Protein AF-A0A2H5ZGB6-F1 (afdb_monomer)

Secondary structure (DSSP, 8-state):
-HHHHHHHHHHHHHHHHHHHHHHHHHHHHHHHHHHHHHHHHHHHHHHHHHHHHHHHHTT-HHHHHHHHHHT---S--S-HHHHHHHHHHHHHHHHHHHHHHHHHHTT----HHHHHHHHHHHHHHHHHHHHHHHHHTT-HHHHHHHHHHHHHHHHHHHHHHHHHHHHHHHHHHHHHHHHHHHT--

Radius of gyration: 25.49 Å; Cα contacts (8 Å, |Δi|>4): 113; chains: 1; bounding box: 71×33×84 Å

Nearest PDB structures (foldseek):
  8dt0-assembly2_B  TM=2.947E-01  e=1.056E+00  synthetic construct
  5xg2-assembly1_A  TM=2.210E-01  e=3.237E+00  Pyrococcus yayanosii CH1
  3ja6-assembly1_H  TM=2.608E-01  e=4.866E+00  Escherichia coli
  3zx6-assembly1_B  TM=2.706E-01  e=8.098E+00  Archaeoglobus fulgidus DSM 4304

pLDDT: mean 86.7, std 10.35, range [44.91, 97.75]

Structure (mmCIF, N/CA/C/O backbone):
data_AF-A0A2H5ZGB6-F1
#
_entry.id   AF-A0A2H5ZGB6-F1
#
loop_
_atom_site.group_PDB
_atom_site.id
_atom_site.type_symbol
_atom_site.label_atom_id
_atom_site.label_alt_id
_atom_site.label_comp_id
_atom_site.label_asym_id
_atom_site.label_entity_id
_atom_site.label_seq_id
_atom_site.pdbx_PDB_ins_code
_atom_site.Cartn_x
_atom_site.Cartn_y
_atom_site.Cartn_z
_atom_site.occupancy
_atom_site.B_iso_or_equiv
_atom_site.auth_seq_id
_atom_site.auth_comp_id
_atom_site.auth_asym_id
_atom_site.auth_atom_id
_atom_site.pdbx_PDB_model_num
ATOM 1 N N . MET A 1 1 ? 50.517 -17.864 -38.860 1.00 63.31 1 MET A N 1
ATOM 2 C CA . MET A 1 1 ? 50.182 -16.603 -38.151 1.00 63.31 1 MET A CA 1
ATOM 3 C C . MET A 1 1 ? 48.767 -16.115 -38.471 1.00 63.31 1 MET A C 1
ATOM 5 O O . MET A 1 1 ? 48.031 -15.842 -37.535 1.00 63.31 1 MET A O 1
ATOM 9 N N . VAL A 1 2 ? 48.341 -16.086 -39.742 1.00 65.12 2 VAL A N 1
ATOM 10 C CA . VAL A 1 2 ? 46.987 -15.637 -40.153 1.00 65.12 2 VAL A CA 1
ATOM 11 C C . VAL A 1 2 ? 45.845 -16.451 -39.517 1.00 65.12 2 VAL A C 1
ATOM 13 O O . VAL A 1 2 ? 44.869 -15.876 -39.052 1.00 65.12 2 VAL A O 1
ATOM 16 N N . THR A 1 3 ? 45.987 -17.775 -39.404 1.00 73.25 3 THR A N 1
ATOM 17 C CA . THR A 1 3 ? 44.977 -18.669 -38.800 1.00 73.25 3 THR A CA 1
ATOM 18 C C . THR A 1 3 ? 44.764 -18.446 -37.298 1.00 73.25 3 THR A C 1
ATOM 20 O O . THR A 1 3 ? 43.637 -18.537 -36.825 1.00 73.25 3 THR A O 1
ATOM 23 N N . SER A 1 4 ? 45.820 -18.098 -36.556 1.00 73.56 4 SER A N 1
ATOM 24 C CA . SER A 1 4 ? 45.753 -17.817 -35.111 1.00 73.56 4 SER A CA 1
ATOM 25 C C . SER A 1 4 ? 45.123 -16.452 -34.809 1.00 73.56 4 SER A C 1
ATOM 27 O O . SER A 1 4 ? 44.388 -16.313 -33.834 1.00 73.56 4 SER A O 1
ATOM 29 N N . LEU A 1 5 ? 45.345 -15.460 -35.677 1.00 78.50 5 LEU A N 1
ATOM 30 C CA . LEU A 1 5 ? 44.645 -14.174 -35.616 1.00 78.50 5 LEU A CA 1
ATOM 31 C C . LEU A 1 5 ? 43.149 -14.338 -35.904 1.00 78.50 5 LEU A C 1
ATOM 33 O O . LEU A 1 5 ? 42.319 -13.772 -35.196 1.00 78.50 5 LEU A O 1
ATOM 37 N N . PHE A 1 6 ? 42.802 -15.160 -36.897 1.00 81.06 6 PHE A N 1
ATOM 38 C CA . PHE A 1 6 ? 41.409 -15.440 -37.244 1.00 81.06 6 PHE A CA 1
ATOM 39 C C . PHE A 1 6 ? 40.669 -16.176 -36.119 1.00 81.06 6 PHE A C 1
ATOM 41 O O . PHE A 1 6 ? 39.543 -15.812 -35.784 1.00 81.06 6 PHE A O 1
ATOM 48 N N . SER A 1 7 ? 41.306 -17.166 -35.479 1.00 79.50 7 SER A N 1
ATOM 49 C CA . SER A 1 7 ? 40.699 -17.869 -34.343 1.00 79.50 7 SER A CA 1
ATOM 50 C C . SER A 1 7 ? 40.505 -16.950 -33.137 1.00 79.50 7 SER A C 1
ATOM 52 O O . SER A 1 7 ? 39.454 -16.992 -32.504 1.00 79.50 7 SER A O 1
ATOM 54 N N . ALA A 1 8 ? 41.482 -16.086 -32.834 1.00 83.69 8 ALA A N 1
ATOM 55 C CA . ALA A 1 8 ? 41.365 -15.115 -31.748 1.00 83.69 8 ALA A CA 1
ATOM 56 C C . ALA A 1 8 ? 40.215 -14.124 -31.994 1.00 83.69 8 ALA A C 1
ATOM 58 O O . ALA A 1 8 ? 39.425 -13.862 -31.088 1.00 83.69 8 ALA A O 1
ATOM 59 N N . LEU A 1 9 ? 40.066 -13.637 -33.231 1.00 88.25 9 LEU A N 1
ATOM 60 C CA . LEU A 1 9 ? 38.967 -12.751 -33.620 1.00 88.25 9 LEU A CA 1
ATOM 61 C C . LEU A 1 9 ? 37.598 -13.423 -33.430 1.00 88.25 9 LEU A C 1
ATOM 63 O O . LEU A 1 9 ? 36.689 -12.808 -32.876 1.00 88.25 9 LEU A O 1
ATOM 67 N N . ILE A 1 10 ? 37.459 -14.690 -33.837 1.00 88.56 10 ILE A N 1
ATOM 68 C CA . ILE A 1 10 ? 36.213 -15.457 -33.678 1.00 88.56 10 ILE A CA 1
ATOM 69 C C . ILE A 1 10 ? 35.867 -15.645 -32.199 1.00 88.56 10 ILE A C 1
ATOM 71 O O . ILE A 1 10 ? 34.702 -15.506 -31.829 1.00 88.56 10 ILE A O 1
ATOM 75 N N . VAL A 1 11 ? 36.854 -15.927 -31.343 1.00 89.56 11 VAL A N 1
ATOM 76 C CA . VAL A 1 11 ? 36.631 -16.072 -29.895 1.00 89.56 11 VAL A CA 1
ATOM 77 C C . VAL A 1 11 ? 36.155 -14.754 -29.287 1.00 89.56 11 VAL A C 1
ATOM 79 O O . VAL A 1 11 ? 35.169 -14.754 -28.554 1.00 89.56 11 VAL A O 1
ATOM 82 N N . VAL A 1 12 ? 36.790 -13.629 -29.627 1.00 90.25 12 VAL A N 1
ATOM 83 C CA . VAL A 1 12 ? 36.385 -12.302 -29.132 1.00 90.25 12 VAL A CA 1
ATOM 84 C C . VAL A 1 12 ? 34.984 -11.928 -29.623 1.00 90.25 12 VAL A C 1
ATOM 86 O O . VAL A 1 12 ? 34.155 -11.492 -28.827 1.00 90.25 12 VAL A O 1
ATOM 89 N N . ALA A 1 13 ? 34.689 -12.145 -30.908 1.00 88.62 13 ALA A N 1
ATOM 90 C CA . ALA A 1 13 ? 33.371 -11.879 -31.481 1.00 88.62 13 ALA A CA 1
ATOM 91 C C . ALA A 1 13 ? 32.284 -12.764 -30.853 1.00 88.62 13 ALA A C 1
ATOM 93 O O . ALA A 1 13 ? 31.204 -12.274 -30.526 1.00 88.62 13 ALA A O 1
ATOM 94 N N . SER A 1 14 ? 32.588 -14.045 -30.623 1.00 89.06 14 SER A N 1
ATOM 95 C CA . SER A 1 14 ? 31.683 -14.971 -29.939 1.00 89.06 14 SER A CA 1
ATOM 96 C C . SER A 1 14 ? 31.420 -14.505 -28.513 1.00 89.06 14 SER A C 1
ATOM 98 O O . SER A 1 14 ? 30.265 -14.396 -28.132 1.00 89.06 14 SER A O 1
ATOM 100 N N . LEU A 1 15 ? 32.460 -14.141 -27.754 1.00 92.62 15 LEU A N 1
ATOM 101 C CA . LEU A 1 15 ? 32.325 -13.656 -26.378 1.00 92.62 15 LEU A CA 1
ATOM 102 C C . LEU A 1 15 ? 31.464 -12.383 -26.295 1.00 92.62 15 LEU A C 1
ATOM 104 O O . LEU A 1 15 ? 30.598 -12.274 -25.426 1.00 92.62 15 LEU A O 1
ATOM 108 N N . ALA A 1 16 ? 31.677 -11.438 -27.216 1.00 90.19 16 ALA A N 1
ATOM 109 C CA . ALA A 1 16 ? 30.887 -10.214 -27.309 1.00 90.19 16 ALA A CA 1
ATOM 110 C C . ALA A 1 16 ? 29.412 -10.513 -27.620 1.00 90.19 16 ALA A C 1
ATOM 112 O O . ALA A 1 16 ? 28.520 -9.942 -26.990 1.00 90.19 16 ALA A O 1
ATOM 113 N N . LEU A 1 17 ? 29.153 -11.451 -28.536 1.00 91.75 17 LEU A N 1
ATOM 114 C CA . LEU A 1 17 ? 27.802 -11.889 -28.872 1.00 91.75 17 LEU A CA 1
ATOM 115 C C . LEU A 1 17 ? 27.114 -12.565 -27.678 1.00 91.75 17 LEU A C 1
ATOM 117 O O . LEU A 1 17 ? 25.957 -12.259 -27.395 1.00 91.75 17 LEU A O 1
ATOM 121 N N . THR A 1 18 ? 27.813 -13.426 -26.932 1.00 91.75 18 THR A N 1
ATOM 122 C CA . THR A 1 18 ? 27.248 -14.063 -25.733 1.00 91.75 18 THR A CA 1
ATOM 123 C C . THR A 1 18 ? 26.895 -13.026 -24.673 1.00 91.75 18 THR A C 1
ATOM 125 O O . THR A 1 18 ? 25.797 -13.063 -24.126 1.00 91.75 18 THR A O 1
ATOM 128 N N . MET A 1 19 ? 27.789 -12.065 -24.413 1.00 90.25 19 MET A N 1
ATOM 129 C CA . MET A 1 19 ? 27.536 -10.975 -23.464 1.00 90.25 19 MET A CA 1
ATOM 130 C C . MET A 1 19 ? 26.334 -10.119 -23.879 1.00 90.25 19 MET A C 1
ATOM 132 O O . MET A 1 19 ? 25.534 -9.735 -23.026 1.00 90.25 19 MET A O 1
ATOM 136 N N . TYR A 1 20 ? 26.171 -9.861 -25.178 1.00 89.44 20 TYR A N 1
ATOM 137 C CA . TYR A 1 20 ? 25.018 -9.141 -25.717 1.00 89.44 20 TYR A CA 1
ATOM 138 C C . TYR A 1 20 ? 23.705 -9.920 -25.550 1.00 89.44 20 TYR A C 1
ATOM 140 O O . TYR A 1 20 ? 22.700 -9.361 -25.122 1.00 89.44 20 TYR A O 1
ATOM 148 N N . ILE A 1 21 ? 23.702 -11.227 -25.823 1.00 88.12 21 ILE A N 1
ATOM 149 C CA . ILE A 1 21 ? 22.511 -12.069 -25.632 1.00 88.12 21 ILE A CA 1
ATOM 150 C C . ILE A 1 21 ? 22.137 -12.149 -24.145 1.00 88.12 21 ILE A C 1
ATOM 152 O O . ILE A 1 21 ? 20.961 -12.048 -23.796 1.00 88.12 21 ILE A O 1
ATOM 156 N N . VAL A 1 22 ? 23.126 -12.283 -23.256 1.00 87.19 22 VAL A N 1
ATOM 157 C CA . VAL A 1 22 ? 22.911 -12.309 -21.802 1.00 87.19 22 VAL A CA 1
ATOM 158 C C . VAL A 1 22 ? 22.337 -10.982 -21.303 1.00 87.19 22 VAL A C 1
ATOM 160 O O . VAL A 1 22 ? 21.385 -10.995 -20.524 1.00 87.19 22 VAL A O 1
ATOM 163 N N . SER A 1 23 ? 22.858 -9.838 -21.757 1.00 79.81 23 SER A N 1
ATOM 164 C CA . SER A 1 23 ? 22.324 -8.531 -21.353 1.00 79.81 23 SER A CA 1
ATOM 165 C C . SER A 1 23 ? 20.899 -8.307 -21.864 1.00 79.81 23 SER A C 1
ATOM 167 O O . SER A 1 23 ? 20.067 -7.761 -21.136 1.00 79.81 23 SER A O 1
ATOM 169 N N . LEU A 1 24 ? 20.584 -8.792 -23.068 1.00 81.88 24 LEU A N 1
ATOM 170 C CA . LEU A 1 24 ? 19.242 -8.737 -23.640 1.00 81.88 24 LEU A CA 1
ATOM 171 C C . LEU A 1 24 ? 18.251 -9.604 -22.847 1.00 81.88 24 LEU A C 1
ATOM 173 O O . LEU A 1 24 ? 17.161 -9.143 -22.516 1.00 81.88 24 LEU A O 1
ATOM 177 N N . LEU A 1 25 ? 18.650 -10.825 -22.473 1.00 79.69 25 LEU A N 1
ATOM 178 C CA . LEU A 1 25 ? 17.856 -11.719 -21.623 1.00 79.69 25 LEU A CA 1
ATOM 179 C C . LEU A 1 25 ? 17.624 -11.131 -20.228 1.00 79.69 25 LEU A C 1
ATOM 181 O O . LEU A 1 25 ? 16.501 -11.172 -19.734 1.00 79.69 25 LEU A O 1
ATOM 185 N N . LEU A 1 26 ? 18.656 -10.554 -19.606 1.00 74.25 26 LEU A N 1
ATOM 186 C CA . LEU A 1 26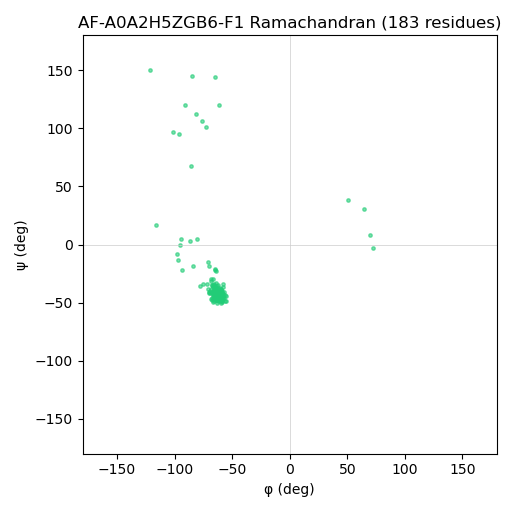 ? 18.532 -9.893 -18.304 1.00 74.25 26 LEU A CA 1
ATOM 187 C C . LEU A 1 26 ? 17.602 -8.680 -18.374 1.00 74.25 26 LEU A C 1
ATOM 189 O O . LEU A 1 26 ? 16.770 -8.502 -17.489 1.00 74.25 26 LEU A O 1
ATOM 193 N N . SER A 1 27 ? 17.699 -7.885 -19.440 1.00 71.00 27 SER A N 1
ATOM 194 C CA . SER A 1 27 ? 16.832 -6.720 -19.645 1.00 71.00 27 SER A CA 1
ATOM 195 C C . SER A 1 27 ? 15.374 -7.134 -19.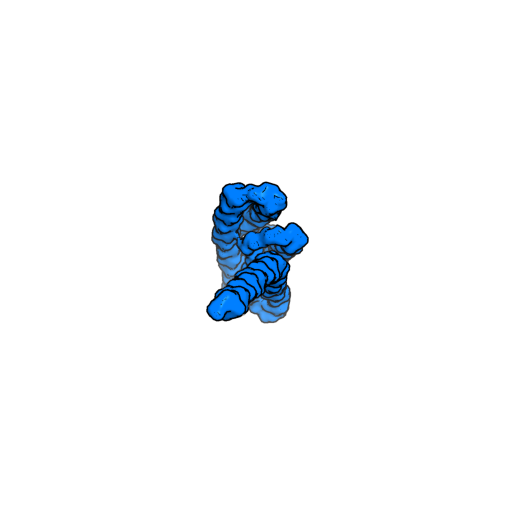857 1.00 71.00 27 SER A C 1
ATOM 197 O O . SER A 1 27 ? 14.479 -6.556 -19.249 1.00 71.00 27 SER A O 1
ATOM 199 N N . ALA A 1 28 ? 15.131 -8.182 -20.649 1.00 70.56 28 ALA A N 1
ATOM 200 C CA . ALA A 1 28 ? 13.791 -8.724 -20.873 1.00 70.56 28 ALA A CA 1
ATOM 201 C C . ALA A 1 28 ? 13.201 -9.399 -19.620 1.00 70.56 28 ALA A C 1
ATOM 203 O O . ALA A 1 28 ? 11.989 -9.382 -19.416 1.00 70.56 28 ALA A O 1
ATOM 204 N N . ALA A 1 29 ? 14.047 -9.987 -18.768 1.00 70.69 29 ALA A N 1
ATOM 205 C CA . ALA A 1 29 ? 13.628 -10.641 -17.531 1.00 70.69 29 ALA A CA 1
ATOM 206 C C . ALA A 1 29 ? 13.450 -9.674 -16.346 1.00 70.69 29 ALA A C 1
ATOM 208 O O . ALA A 1 29 ? 12.784 -10.035 -15.375 1.00 70.69 29 ALA A O 1
ATOM 209 N N . ALA A 1 30 ? 14.012 -8.463 -16.395 1.00 68.94 30 ALA A N 1
ATOM 210 C CA . ALA A 1 30 ? 13.958 -7.517 -15.280 1.00 68.94 30 ALA A CA 1
ATOM 211 C C . ALA A 1 30 ? 12.521 -7.064 -14.961 1.00 68.94 30 ALA A C 1
ATOM 213 O O . ALA A 1 30 ? 12.091 -7.148 -13.811 1.00 68.94 30 ALA A O 1
ATOM 214 N N . GLU A 1 31 ? 11.745 -6.666 -15.972 1.00 68.88 31 GLU A N 1
ATOM 215 C CA . GLU A 1 31 ? 10.358 -6.210 -15.791 1.00 68.88 31 GLU A CA 1
ATOM 216 C C . GLU A 1 31 ? 9.415 -7.262 -15.169 1.00 68.88 31 GLU A C 1
ATOM 218 O O . GLU A 1 31 ? 8.730 -6.937 -14.194 1.00 68.88 31 GLU A O 1
ATOM 223 N N . PRO A 1 32 ? 9.344 -8.521 -15.656 1.00 71.88 32 PRO A N 1
ATOM 224 C CA . PRO A 1 32 ? 8.463 -9.521 -15.054 1.00 71.88 32 PRO A CA 1
ATOM 225 C C . PRO A 1 32 ? 8.902 -9.914 -13.638 1.00 71.88 32 PRO A C 1
ATOM 227 O O . PRO A 1 32 ? 8.056 -10.237 -12.800 1.00 71.88 32 PRO A O 1
ATOM 230 N N . LEU A 1 33 ? 10.204 -9.861 -13.337 1.00 75.50 33 LEU A N 1
ATOM 231 C CA . LEU A 1 33 ? 10.698 -10.102 -11.983 1.00 75.50 33 LEU A CA 1
ATOM 232 C C . LEU A 1 33 ? 10.253 -8.991 -11.032 1.00 75.50 33 LEU A C 1
ATOM 234 O O . LEU A 1 33 ? 9.716 -9.302 -9.969 1.00 75.50 33 LEU A O 1
ATOM 238 N N . GLU A 1 34 ? 10.407 -7.720 -11.409 1.00 77.25 34 GLU A N 1
ATOM 239 C CA . GLU A 1 34 ? 9.935 -6.593 -10.594 1.00 77.25 34 GLU A CA 1
ATOM 240 C C . GLU A 1 34 ? 8.435 -6.704 -10.288 1.00 77.25 34 GLU A C 1
ATOM 242 O O . GLU A 1 34 ? 8.032 -6.581 -9.130 1.00 77.25 34 GLU A O 1
ATOM 247 N N . GLN A 1 35 ? 7.614 -7.056 -11.281 1.00 80.88 35 GLN A N 1
ATOM 248 C CA . GLN A 1 35 ? 6.168 -7.242 -11.102 1.00 80.88 35 GLN A CA 1
ATOM 249 C C . GLN A 1 35 ? 5.828 -8.379 -10.122 1.00 80.88 35 GLN A C 1
ATOM 251 O O . GLN A 1 35 ? 4.960 -8.232 -9.258 1.00 80.88 35 GLN A O 1
ATOM 256 N N . LEU A 1 36 ? 6.530 -9.515 -10.207 1.00 85.00 36 LEU A N 1
ATOM 257 C CA . LEU A 1 36 ? 6.352 -10.627 -9.266 1.00 85.00 36 LEU A CA 1
ATOM 258 C C . LEU A 1 36 ? 6.747 -10.236 -7.836 1.00 85.00 36 LEU A C 1
ATOM 260 O O . LEU A 1 36 ? 6.096 -10.653 -6.872 1.00 85.00 36 LEU A O 1
ATOM 264 N N . TRP A 1 37 ? 7.803 -9.435 -7.688 1.00 87.56 37 TRP A N 1
ATOM 265 C CA . TRP A 1 37 ? 8.244 -8.912 -6.397 1.00 87.56 37 TRP A CA 1
ATOM 266 C C . TRP A 1 37 ? 7.235 -7.928 -5.795 1.00 87.56 37 TRP A C 1
ATOM 268 O O . TRP A 1 37 ? 6.922 -8.049 -4.605 1.00 87.56 37 TRP A O 1
ATOM 278 N N . GLU A 1 38 ? 6.687 -7.005 -6.593 1.00 90.19 38 GLU A N 1
ATOM 279 C CA . GLU A 1 38 ? 5.618 -6.089 -6.169 1.00 90.19 38 GLU A CA 1
ATOM 280 C C . GLU A 1 38 ? 4.411 -6.874 -5.639 1.00 90.19 38 GLU A C 1
ATOM 282 O O . GLU A 1 38 ? 3.952 -6.628 -4.517 1.00 90.19 38 GLU A O 1
ATOM 287 N N . TYR A 1 39 ? 3.962 -7.879 -6.399 1.00 90.69 39 TYR A N 1
ATOM 288 C CA . TYR A 1 39 ? 2.825 -8.721 -6.034 1.00 90.69 39 TYR A CA 1
ATOM 289 C C . TYR A 1 39 ? 3.075 -9.509 -4.744 1.00 90.69 39 TYR A C 1
ATOM 291 O O . TYR A 1 39 ? 2.246 -9.499 -3.835 1.00 90.69 39 TYR A O 1
ATOM 299 N N . ARG A 1 40 ? 4.238 -10.161 -4.606 1.00 91.75 40 ARG A N 1
ATOM 300 C CA . ARG A 1 40 ? 4.584 -10.902 -3.378 1.00 91.75 40 ARG A CA 1
ATOM 301 C C . ARG A 1 40 ? 4.637 -9.998 -2.152 1.00 91.75 40 ARG A C 1
ATOM 303 O O . ARG A 1 40 ? 4.167 -10.392 -1.085 1.00 91.75 40 ARG A O 1
ATOM 310 N N . ARG A 1 41 ? 5.191 -8.789 -2.290 1.00 92.19 41 ARG A N 1
ATOM 311 C CA . ARG A 1 41 ? 5.241 -7.824 -1.186 1.00 92.19 41 ARG A CA 1
ATOM 312 C C . ARG A 1 41 ? 3.835 -7.370 -0.799 1.00 92.19 41 ARG A C 1
ATOM 314 O O . ARG A 1 41 ? 3.540 -7.301 0.393 1.00 92.19 41 ARG A O 1
ATOM 321 N N . PHE A 1 42 ? 2.968 -7.095 -1.773 1.00 94.50 42 PHE A N 1
ATOM 322 C CA . PHE A 1 42 ? 1.566 -6.771 -1.506 1.00 94.50 42 PHE A CA 1
ATOM 323 C C . PHE A 1 42 ? 0.843 -7.925 -0.802 1.00 94.50 42 PHE A C 1
ATOM 325 O O . PHE A 1 42 ? 0.184 -7.717 0.215 1.00 94.50 42 PHE A O 1
ATOM 332 N N . GLU A 1 43 ? 1.053 -9.155 -1.264 1.00 93.50 43 GLU A N 1
ATOM 333 C CA . GLU A 1 43 ? 0.457 -10.350 -0.674 1.00 93.50 43 GLU A CA 1
ATOM 334 C C . GLU A 1 43 ? 0.856 -10.544 0.795 1.00 93.50 43 GLU A C 1
ATOM 336 O O . GLU A 1 43 ? 0.027 -10.914 1.626 1.00 93.50 43 GLU A O 1
ATOM 341 N N . GLN A 1 44 ? 2.105 -10.236 1.151 1.00 93.44 44 GLN A N 1
ATOM 342 C CA . GLN A 1 44 ? 2.550 -10.248 2.543 1.00 93.44 44 GLN A CA 1
ATOM 343 C C . GLN A 1 44 ? 1.763 -9.252 3.411 1.00 93.44 44 GLN A C 1
ATOM 345 O O . GLN A 1 44 ? 1.332 -9.617 4.505 1.00 93.44 44 GLN A O 1
ATOM 350 N N . HIS A 1 45 ? 1.524 -8.031 2.922 1.00 94.06 45 HIS A N 1
ATOM 351 C CA . HIS A 1 45 ? 0.744 -7.020 3.651 1.00 94.06 45 HIS A CA 1
ATOM 352 C C . HIS A 1 45 ? -0.721 -7.451 3.781 1.00 94.06 45 HIS A C 1
ATOM 354 O O . HIS A 1 45 ? -1.326 -7.333 4.846 1.00 94.06 45 HIS A O 1
ATOM 360 N N . ARG A 1 46 ? -1.286 -8.035 2.720 1.00 93.88 46 ARG A N 1
ATOM 361 C CA . ARG A 1 46 ? -2.649 -8.577 2.729 1.00 93.88 46 ARG A CA 1
ATOM 362 C C . ARG A 1 46 ? -2.815 -9.692 3.764 1.00 93.88 46 ARG A C 1
ATOM 364 O O . ARG A 1 46 ? -3.795 -9.704 4.507 1.00 93.88 46 ARG A O 1
ATOM 371 N N . ARG A 1 47 ? -1.833 -10.592 3.870 1.00 92.69 47 ARG A N 1
ATOM 372 C CA . ARG A 1 47 ? -1.815 -11.654 4.889 1.00 92.69 47 ARG A CA 1
ATOM 373 C C . ARG A 1 47 ? -1.699 -11.095 6.301 1.00 92.69 47 ARG A C 1
ATOM 375 O O . ARG A 1 47 ? -2.440 -11.534 7.174 1.00 92.69 47 ARG A O 1
ATOM 382 N N . GLN A 1 48 ? -0.831 -10.111 6.525 1.00 90.31 48 GLN A N 1
ATOM 383 C CA . GLN A 1 48 ? -0.721 -9.446 7.828 1.00 90.31 48 GLN A CA 1
ATOM 384 C C . GLN A 1 48 ? -2.053 -8.811 8.235 1.00 90.31 48 GLN A C 1
ATOM 386 O O . GLN A 1 48 ? -2.530 -9.059 9.336 1.00 90.31 48 GLN A O 1
ATOM 391 N N . ALA A 1 49 ? -2.720 -8.109 7.316 1.00 91.75 49 ALA A N 1
ATOM 392 C CA . ALA A 1 49 ? -4.047 -7.558 7.564 1.00 91.75 49 ALA A CA 1
ATOM 393 C C . ALA A 1 49 ? -5.087 -8.627 7.929 1.00 91.75 49 ALA A C 1
ATOM 395 O O . ALA A 1 49 ? -5.890 -8.410 8.833 1.00 91.75 49 ALA A O 1
ATOM 396 N N . SER A 1 50 ? -5.084 -9.784 7.258 1.00 90.38 50 SER A N 1
ATOM 397 C CA . SER A 1 50 ? -6.054 -10.856 7.539 1.00 90.38 50 SER A CA 1
ATOM 398 C C . SER A 1 50 ? -5.918 -11.469 8.935 1.00 90.38 50 SER A C 1
ATOM 400 O O . SER A 1 50 ? -6.883 -12.022 9.450 1.00 90.38 50 SER A O 1
ATOM 402 N N . GLN A 1 51 ? -4.754 -11.336 9.582 1.00 91.00 51 GLN A N 1
ATOM 403 C CA . GLN A 1 51 ? -4.567 -11.808 10.956 1.00 91.00 51 GLN A CA 1
ATOM 404 C C . GLN A 1 51 ? -5.335 -10.956 11.975 1.00 91.00 51 GLN A C 1
ATOM 406 O O . GLN A 1 51 ? -5.577 -11.422 13.085 1.00 91.00 51 GLN A O 1
ATOM 411 N N . SER A 1 52 ? -5.746 -9.737 11.608 1.00 89.44 52 SER A N 1
ATOM 412 C CA . SER A 1 52 ? -6.478 -8.836 12.503 1.00 89.44 52 SER A CA 1
ATOM 413 C C . SER A 1 52 ? -7.745 -9.460 13.070 1.00 89.44 52 SER A C 1
ATOM 415 O O . SER A 1 52 ? -7.962 -9.385 14.275 1.00 89.44 52 SER A O 1
ATOM 417 N N . ASP A 1 53 ? -8.527 -10.144 12.236 1.00 87.00 53 ASP A N 1
ATOM 418 C CA . ASP A 1 53 ? -9.791 -10.762 12.646 1.00 87.00 53 ASP A CA 1
ATOM 419 C C . ASP A 1 53 ? -9.557 -11.864 13.695 1.00 87.00 53 ASP A C 1
ATOM 421 O O . ASP A 1 53 ? -10.305 -11.974 14.665 1.00 87.00 53 ASP A O 1
ATOM 425 N N . ILE A 1 54 ? -8.465 -12.624 13.554 1.00 90.19 54 ILE A N 1
ATOM 426 C CA . ILE A 1 54 ? -8.064 -13.669 14.508 1.00 90.19 54 ILE A CA 1
ATOM 427 C C . ILE A 1 54 ? -7.688 -13.036 15.853 1.00 90.19 54 ILE A C 1
ATOM 429 O O . ILE A 1 54 ? -8.154 -13.479 16.902 1.00 90.19 54 ILE A O 1
ATOM 433 N N . TRP A 1 55 ? -6.881 -11.971 15.830 1.00 90.69 55 TRP A N 1
ATOM 434 C CA . TRP A 1 55 ? -6.467 -11.267 17.046 1.00 90.69 55 TRP A CA 1
ATOM 435 C C . TRP A 1 55 ? -7.633 -10.579 17.761 1.00 90.69 55 TRP A C 1
ATOM 437 O O . TRP A 1 55 ? -7.663 -10.533 18.991 1.00 90.69 55 TRP A O 1
ATOM 447 N N . LEU A 1 56 ? -8.615 -10.073 17.011 1.00 87.00 56 LEU A N 1
ATOM 448 C CA . LEU A 1 56 ? -9.841 -9.509 17.578 1.00 87.00 56 LEU A CA 1
ATOM 449 C C . LEU A 1 56 ? -10.662 -10.579 18.296 1.00 87.00 56 LEU A C 1
ATOM 451 O O . LEU A 1 56 ? -11.084 -10.358 19.430 1.00 87.00 56 LEU A O 1
ATOM 455 N N . GLN A 1 57 ? -10.833 -11.751 17.680 1.00 87.62 57 GLN A N 1
ATOM 456 C CA . GLN A 1 57 ? -11.542 -12.880 18.290 1.00 87.62 57 GLN 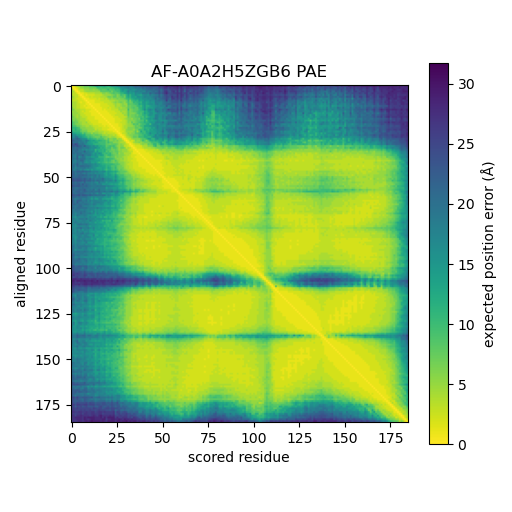A CA 1
ATOM 457 C C . GLN A 1 57 ? -10.852 -13.384 19.562 1.00 87.62 57 GLN A C 1
ATOM 459 O O . GLN A 1 57 ? -11.526 -13.761 20.518 1.00 87.62 57 GLN A O 1
ATOM 464 N N . SER A 1 58 ? -9.517 -13.350 19.613 1.00 88.94 58 SER A N 1
ATOM 465 C CA . SER A 1 58 ? -8.750 -13.727 20.805 1.00 88.94 58 SER A CA 1
ATOM 466 C C . SER A 1 58 ? -8.664 -12.620 21.868 1.00 88.94 58 SER A C 1
ATOM 468 O O . SER A 1 58 ? -7.925 -12.772 22.839 1.00 88.94 58 SER A O 1
ATOM 470 N N . GLY A 1 59 ? -9.347 -11.483 21.683 1.00 83.50 59 GLY A N 1
ATOM 471 C CA . GLY A 1 59 ? -9.305 -10.334 22.597 1.00 83.50 59 GLY A CA 1
ATOM 472 C C . GLY A 1 59 ? -7.973 -9.569 22.606 1.00 83.50 59 GLY A C 1
ATOM 473 O O . GLY A 1 59 ? -7.782 -8.667 23.422 1.00 83.50 59 GLY A O 1
ATOM 474 N N . ALA A 1 60 ? -7.050 -9.889 21.696 1.00 88.31 60 ALA A N 1
ATOM 475 C CA . ALA A 1 60 ? -5.728 -9.278 21.596 1.00 88.31 60 ALA A CA 1
ATOM 476 C C . ALA A 1 60 ? -5.782 -7.996 20.749 1.00 88.31 60 ALA A C 1
ATOM 478 O O . ALA A 1 60 ? -5.239 -7.919 19.645 1.00 88.31 60 ALA A O 1
ATOM 479 N N . PHE A 1 61 ? -6.457 -6.975 21.279 1.00 87.12 61 PHE A N 1
ATOM 480 C CA . PHE A 1 61 ? -6.778 -5.753 20.540 1.00 87.12 61 PHE A CA 1
ATOM 481 C C . PHE A 1 61 ? -5.549 -5.019 19.981 1.00 87.12 61 PHE A C 1
ATOM 483 O O . PHE A 1 61 ? -5.540 -4.620 18.817 1.00 87.12 61 PHE A O 1
ATOM 490 N N . ASP A 1 62 ? -4.484 -4.879 20.772 1.00 86.88 62 ASP A N 1
ATOM 491 C CA . ASP A 1 62 ? -3.274 -4.179 20.328 1.00 86.88 62 ASP A CA 1
ATOM 492 C C . ASP A 1 62 ? -2.595 -4.893 19.147 1.00 86.88 62 ASP A C 1
ATOM 494 O O . ASP A 1 62 ? -2.127 -4.237 18.214 1.00 86.88 62 ASP A O 1
ATOM 498 N N . LEU A 1 63 ? -2.594 -6.233 19.142 1.00 89.19 63 LEU A N 1
ATOM 499 C CA . LEU A 1 63 ? -2.052 -7.035 18.040 1.00 89.19 63 LEU A CA 1
ATOM 500 C C . LEU A 1 63 ? -2.925 -6.932 16.789 1.00 89.19 63 LEU A C 1
ATOM 502 O O . LEU A 1 63 ? -2.400 -6.772 15.685 1.00 89.19 63 LEU A O 1
ATOM 506 N N . ALA A 1 64 ? -4.251 -6.943 16.952 1.00 90.25 64 ALA A N 1
ATOM 507 C CA . ALA A 1 64 ? -5.172 -6.704 15.848 1.00 90.25 64 ALA A CA 1
ATOM 508 C C . ALA A 1 64 ? -4.900 -5.349 15.189 1.00 90.25 64 ALA A C 1
ATOM 510 O O . ALA A 1 64 ? -4.764 -5.252 13.967 1.00 90.25 64 ALA A O 1
ATOM 511 N N . LEU A 1 65 ? -4.731 -4.314 16.005 1.00 88.50 65 LEU A N 1
ATOM 512 C CA . LEU A 1 65 ? -4.492 -2.960 15.542 1.00 88.50 65 LEU A CA 1
ATOM 513 C C . LEU A 1 65 ? -3.140 -2.821 14.818 1.0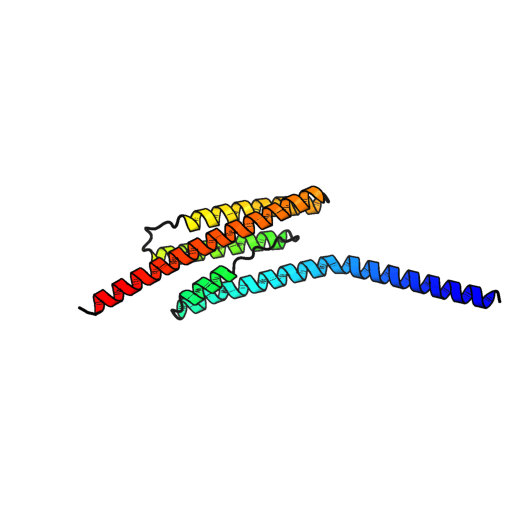0 88.50 65 LEU A C 1
ATOM 515 O O . LEU A 1 65 ? -3.064 -2.217 13.747 1.00 88.50 65 LEU A O 1
ATOM 519 N N . GLN A 1 66 ? -2.084 -3.446 15.348 1.00 90.38 66 GLN A N 1
ATOM 520 C CA . GLN A 1 66 ? -0.775 -3.516 14.690 1.00 90.38 66 GLN A CA 1
ATOM 521 C C . GLN A 1 66 ? -0.838 -4.267 13.354 1.00 90.38 66 GLN A C 1
ATOM 523 O O . GLN A 1 66 ? -0.246 -3.821 12.371 1.00 90.38 66 GLN A O 1
ATOM 528 N N . SER A 1 67 ? -1.581 -5.373 13.293 1.00 91.62 67 SER A N 1
ATOM 529 C CA . SER A 1 67 ? -1.733 -6.162 12.067 1.00 91.62 67 SER A CA 1
ATOM 530 C C . SER A 1 67 ? -2.499 -5.404 10.971 1.00 91.62 67 SER A C 1
ATOM 532 O O . SER A 1 67 ? -2.110 -5.453 9.804 1.00 91.62 67 SER A O 1
ATOM 534 N N . LEU A 1 68 ? -3.510 -4.602 11.340 1.00 91.56 68 LEU A N 1
ATOM 535 C CA . LEU A 1 68 ? -4.191 -3.683 10.419 1.00 91.56 68 LEU A CA 1
ATOM 536 C C . LEU A 1 68 ? -3.254 -2.582 9.920 1.00 91.56 68 LEU A C 1
ATOM 538 O O . LEU A 1 68 ? -3.235 -2.299 8.723 1.00 91.56 68 LEU A O 1
ATOM 542 N N . ARG A 1 69 ? -2.447 -1.991 10.812 1.00 91.38 69 ARG A N 1
ATOM 543 C CA . ARG A 1 69 ? -1.447 -0.977 10.443 1.00 91.38 69 ARG A CA 1
ATOM 544 C C . ARG A 1 69 ? -0.445 -1.521 9.429 1.00 91.38 69 ARG A C 1
ATOM 546 O O . ARG A 1 69 ? -0.195 -0.877 8.414 1.00 91.38 69 ARG A O 1
ATOM 553 N N . ALA A 1 70 ? 0.086 -2.716 9.679 1.00 92.06 70 ALA A N 1
ATOM 554 C CA . ALA A 1 70 ? 1.010 -3.396 8.773 1.00 92.06 70 ALA A CA 1
ATOM 555 C C . ALA A 1 70 ? 0.359 -3.763 7.424 1.00 92.06 70 ALA A C 1
ATOM 557 O O . ALA A 1 70 ? 1.041 -3.891 6.412 1.00 92.06 70 ALA A O 1
ATOM 558 N N . GLY A 1 71 ? -0.971 -3.867 7.387 1.00 93.50 71 GLY A N 1
ATOM 559 C CA . GLY A 1 71 ? -1.741 -4.130 6.178 1.00 93.50 71 GLY A CA 1
ATOM 560 C C . GLY A 1 71 ? -1.687 -3.035 5.111 1.00 93.50 71 GLY A C 1
ATOM 561 O O . GLY A 1 71 ? -1.957 -3.324 3.940 1.00 93.50 71 GLY A O 1
ATOM 562 N N . PHE A 1 72 ? -1.355 -1.791 5.473 1.00 93.81 72 PHE A N 1
ATOM 563 C CA . PHE A 1 72 ? -1.316 -0.677 4.527 1.00 93.81 72 PHE A CA 1
ATOM 564 C C .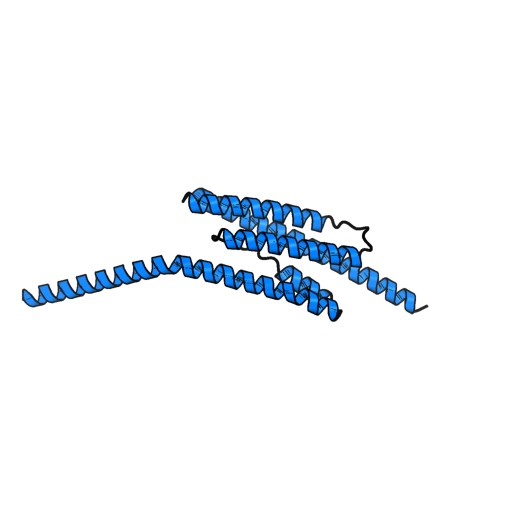 PHE A 1 72 ? -0.072 -0.739 3.637 1.00 93.81 72 PHE A C 1
ATOM 566 O O . PHE A 1 72 ? 1.040 -0.403 4.039 1.00 93.81 72 PHE A O 1
ATOM 573 N N . TYR A 1 73 ? -0.277 -1.120 2.377 1.00 95.31 73 TYR A N 1
ATOM 574 C CA . TYR A 1 73 ? 0.778 -1.125 1.366 1.00 95.31 73 TYR A CA 1
ATOM 575 C C . TYR A 1 73 ? 0.993 0.273 0.761 1.00 95.31 73 TYR A C 1
ATOM 577 O O . TYR A 1 73 ? 0.125 0.781 0.053 1.00 95.31 73 TYR A O 1
ATOM 585 N N . LEU A 1 74 ? 2.149 0.894 1.025 1.00 94.81 74 LEU A N 1
ATOM 586 C CA . LEU A 1 74 ? 2.455 2.286 0.641 1.00 94.81 74 LEU A CA 1
ATOM 587 C C . LEU A 1 74 ? 3.610 2.421 -0.359 1.00 94.81 74 LEU A C 1
ATOM 589 O O . LEU A 1 74 ? 4.161 3.507 -0.536 1.00 94.81 74 LEU A O 1
ATOM 593 N N . HIS A 1 75 ? 3.989 1.342 -1.034 1.00 92.50 75 HIS A N 1
ATOM 594 C CA . HIS A 1 75 ? 4.969 1.438 -2.111 1.00 92.50 75 HIS A CA 1
ATOM 595 C C . HIS A 1 75 ? 4.280 1.826 -3.428 1.00 92.50 75 HIS A C 1
ATOM 597 O O . HIS A 1 75 ? 3.124 1.446 -3.642 1.00 92.50 75 HIS A O 1
ATOM 603 N N . PRO A 1 76 ? 4.936 2.624 -4.285 1.00 92.25 76 PRO A N 1
ATOM 604 C CA . PRO A 1 76 ? 4.470 2.826 -5.650 1.00 92.25 76 PRO A CA 1
ATOM 605 C C . PRO A 1 76 ? 4.567 1.503 -6.418 1.00 92.25 76 PRO A C 1
ATOM 607 O O . PRO A 1 76 ? 5.500 0.731 -6.200 1.00 92.25 76 PRO A O 1
ATOM 610 N N . VAL A 1 77 ? 3.612 1.250 -7.311 1.00 92.88 77 VAL A N 1
ATOM 611 C CA . VAL A 1 77 ? 3.606 0.056 -8.177 1.00 92.88 77 VAL A CA 1
ATOM 612 C C . VAL A 1 77 ? 3.589 0.448 -9.642 1.00 92.88 77 VAL A C 1
ATOM 614 O O . VAL A 1 77 ? 3.039 1.488 -10.001 1.00 92.88 77 VAL A O 1
ATOM 617 N N . ARG A 1 78 ? 4.161 -0.374 -10.517 1.00 90.50 78 ARG A N 1
ATOM 618 C CA . ARG A 1 78 ? 4.126 -0.117 -11.970 1.00 90.50 78 ARG A CA 1
ATOM 619 C C . ARG A 1 78 ? 3.011 -0.878 -12.678 1.00 90.50 78 ARG A C 1
ATOM 621 O O . ARG A 1 78 ? 2.656 -0.552 -13.808 1.00 90.50 78 ARG A O 1
ATOM 628 N N . GLN A 1 79 ? 2.407 -1.856 -12.009 1.00 89.00 79 GLN A N 1
ATOM 629 C CA . GLN A 1 79 ? 1.346 -2.667 -12.587 1.00 89.00 79 GLN A CA 1
ATOM 630 C C . GLN A 1 79 ? -0.050 -2.077 -12.317 1.00 89.00 79 GLN A C 1
ATOM 632 O O . GLN A 1 79 ? -0.506 -1.971 -11.177 1.00 89.00 79 GLN A O 1
ATOM 637 N N . ARG A 1 80 ? -0.792 -1.759 -13.388 1.00 89.38 80 ARG A N 1
ATOM 638 C CA . ARG A 1 80 ? -2.142 -1.166 -13.302 1.00 89.38 80 ARG A CA 1
ATOM 639 C C . ARG A 1 80 ? -3.161 -2.051 -12.582 1.00 89.38 80 ARG A C 1
ATOM 641 O O . ARG A 1 80 ? -3.965 -1.543 -11.804 1.00 89.38 80 ARG A O 1
ATOM 648 N N . ARG A 1 81 ? -3.117 -3.366 -12.814 1.00 91.38 81 ARG A N 1
ATOM 649 C CA . ARG A 1 81 ? -3.996 -4.329 -12.133 1.00 91.38 81 ARG A CA 1
ATOM 650 C C . ARG A 1 81 ? -3.745 -4.339 -10.623 1.00 91.38 81 ARG A C 1
ATOM 652 O O . ARG A 1 81 ? -4.684 -4.145 -9.857 1.00 91.38 81 ARG A O 1
ATOM 659 N N . LEU A 1 82 ? -2.481 -4.473 -10.221 1.00 93.06 82 LEU A N 1
ATOM 660 C CA . LEU A 1 82 ? -2.070 -4.461 -8.817 1.00 93.06 82 LEU A CA 1
ATOM 661 C C . LEU A 1 82 ? -2.438 -3.142 -8.129 1.00 93.06 82 LEU A C 1
ATOM 663 O O . LEU A 1 82 ? -2.928 -3.150 -7.007 1.00 93.06 82 LEU A O 1
ATOM 667 N N . SER A 1 83 ? -2.289 -2.006 -8.819 1.00 93.81 83 SER A N 1
ATOM 668 C CA . SER A 1 83 ? -2.743 -0.712 -8.299 1.00 93.81 83 SER A CA 1
ATOM 669 C C . SER A 1 83 ? -4.235 -0.704 -7.955 1.00 93.81 83 SER A C 1
ATOM 671 O O . SER A 1 83 ? -4.604 -0.126 -6.937 1.00 93.81 83 SER A O 1
ATOM 673 N N . GLY A 1 84 ? -5.090 -1.313 -8.782 1.00 94.38 84 GLY A N 1
ATOM 674 C CA . GLY A 1 84 ? -6.521 -1.426 -8.488 1.00 94.38 84 GLY A CA 1
ATOM 675 C C . GLY A 1 84 ? -6.798 -2.326 -7.281 1.00 94.38 84 GLY A C 1
ATOM 676 O O . GLY A 1 84 ? -7.593 -1.974 -6.413 1.00 94.38 84 GLY A O 1
ATOM 677 N N . GLU A 1 85 ? -6.094 -3.457 -7.189 1.00 95.56 85 GLU A N 1
ATOM 678 C CA . GLU A 1 85 ? -6.188 -4.380 -6.050 1.00 95.56 85 GLU A CA 1
ATOM 679 C C . GLU A 1 85 ? -5.753 -3.715 -4.732 1.00 95.56 85 GLU A C 1
ATOM 681 O O . GLU A 1 85 ? -6.425 -3.880 -3.714 1.00 95.56 85 GLU A O 1
ATOM 686 N N . ILE A 1 86 ? -4.695 -2.897 -4.757 1.00 95.94 86 ILE A N 1
ATOM 687 C CA . ILE A 1 86 ? -4.219 -2.129 -3.597 1.00 95.94 86 ILE A CA 1
ATOM 688 C C . ILE A 1 86 ? -5.269 -1.118 -3.125 1.00 95.94 86 ILE A C 1
ATOM 690 O O . ILE A 1 86 ? -5.534 -1.046 -1.927 1.00 95.94 86 ILE A O 1
ATOM 694 N N . VAL A 1 87 ? -5.894 -0.366 -4.038 1.00 95.25 87 VAL A N 1
ATOM 695 C CA . VAL A 1 87 ? -6.936 0.617 -3.680 1.00 95.25 87 VAL A CA 1
ATOM 696 C C . VAL A 1 87 ? -8.132 -0.071 -3.020 1.00 95.25 87 VAL A C 1
ATOM 698 O O . VAL A 1 87 ? -8.598 0.373 -1.972 1.00 95.25 87 VAL A O 1
ATOM 701 N N . ASN A 1 88 ? -8.588 -1.194 -3.581 1.00 95.31 88 ASN A N 1
ATOM 702 C CA . ASN A 1 88 ? -9.676 -1.978 -2.995 1.00 95.31 88 ASN A CA 1
ATOM 703 C C . ASN A 1 88 ? -9.300 -2.531 -1.611 1.00 95.31 88 ASN A C 1
ATOM 705 O O . ASN A 1 88 ? -10.114 -2.511 -0.689 1.00 95.31 88 ASN A O 1
ATOM 709 N N . HIS A 1 89 ? -8.058 -2.991 -1.447 1.00 95.88 89 HIS A N 1
ATOM 710 C CA . HIS A 1 89 ? -7.538 -3.454 -0.161 1.00 95.88 89 HIS A CA 1
ATOM 711 C C . HIS A 1 89 ? -7.489 -2.329 0.881 1.00 95.88 89 HIS A C 1
ATOM 713 O O . HIS A 1 89 ? -7.934 -2.524 2.008 1.00 95.88 89 HIS A O 1
ATOM 719 N N . HIS A 1 90 ? -7.028 -1.129 0.516 1.00 95.88 90 HIS A N 1
ATOM 720 C CA . HIS A 1 90 ? -7.038 0.034 1.413 1.00 95.88 90 HIS A CA 1
ATOM 721 C C . HIS A 1 90 ? -8.453 0.438 1.829 1.00 95.88 90 HIS A C 1
ATOM 723 O O . HIS A 1 90 ? -8.680 0.704 3.009 1.00 95.88 90 HIS A O 1
ATOM 729 N N . ALA A 1 91 ? -9.411 0.424 0.900 1.00 93.75 91 ALA A N 1
ATOM 730 C CA . ALA A 1 91 ? -10.816 0.676 1.214 1.00 93.75 91 ALA A CA 1
ATOM 731 C C . ALA A 1 91 ? -11.372 -0.367 2.202 1.00 93.75 91 ALA A C 1
ATOM 733 O O . ALA A 1 91 ? -12.052 -0.009 3.164 1.00 93.75 91 ALA A O 1
ATOM 734 N N . ALA A 1 92 ? -11.028 -1.647 2.023 1.00 93.81 92 ALA A N 1
ATOM 735 C CA . ALA A 1 92 ? -11.411 -2.706 2.954 1.00 93.81 92 ALA A CA 1
ATOM 736 C C . ALA A 1 92 ? -10.787 -2.516 4.351 1.00 93.81 92 ALA A C 1
ATOM 738 O O . ALA A 1 92 ? -11.470 -2.708 5.357 1.00 93.81 92 ALA A O 1
ATOM 739 N N . LEU A 1 93 ? -9.516 -2.101 4.437 1.00 93.62 93 LEU A N 1
ATOM 740 C CA . LEU A 1 93 ? -8.859 -1.784 5.712 1.00 93.62 93 LEU A CA 1
ATOM 741 C C . LEU A 1 93 ? -9.511 -0.595 6.422 1.00 93.62 93 LEU A C 1
ATOM 743 O O . LEU A 1 93 ? -9.757 -0.664 7.625 1.00 93.62 93 LEU A O 1
ATOM 747 N N . LEU A 1 94 ? -9.816 0.477 5.688 1.00 92.06 94 LEU A N 1
ATOM 748 C CA . LEU A 1 94 ? -10.529 1.633 6.232 1.00 92.06 94 LEU A CA 1
ATOM 749 C C . LEU A 1 94 ? -11.911 1.241 6.749 1.00 92.06 94 LEU A C 1
ATOM 751 O O . LEU A 1 94 ? -12.264 1.614 7.863 1.00 92.06 94 LEU A O 1
ATOM 755 N N . ALA A 1 95 ? -12.671 0.450 5.988 1.00 90.38 95 ALA A N 1
ATOM 756 C CA . ALA A 1 95 ? -13.979 -0.038 6.416 1.00 90.38 95 ALA A CA 1
ATOM 757 C C . ALA A 1 95 ? -13.888 -0.861 7.712 1.00 90.38 95 ALA A C 1
ATOM 759 O O . ALA A 1 95 ? -14.691 -0.664 8.624 1.00 90.38 95 ALA A O 1
ATOM 760 N N . ARG A 1 96 ? -12.870 -1.724 7.838 1.00 89.56 96 ARG A N 1
ATOM 761 C CA . ARG A 1 96 ? -12.593 -2.474 9.075 1.00 89.56 96 ARG A CA 1
ATOM 762 C C . ARG A 1 96 ? -12.253 -1.549 10.243 1.00 89.56 96 ARG A C 1
ATOM 764 O O . ARG A 1 96 ? -12.789 -1.727 11.331 1.00 89.56 96 ARG A O 1
ATOM 771 N N . LEU A 1 97 ? -11.410 -0.537 10.029 1.00 87.94 97 LEU A N 1
ATOM 772 C CA . LEU A 1 97 ? -11.092 0.456 11.061 1.00 87.94 97 LEU A CA 1
ATOM 773 C C . LEU A 1 97 ? -12.325 1.264 11.476 1.00 87.94 97 LEU A C 1
ATOM 775 O O . LEU A 1 97 ? -12.514 1.516 12.663 1.00 87.94 97 LEU A O 1
ATOM 779 N N . ILE A 1 98 ? -13.188 1.635 10.531 1.00 87.19 98 ILE A N 1
ATOM 780 C CA . ILE A 1 98 ? -14.461 2.308 10.812 1.00 87.19 98 ILE A CA 1
ATOM 781 C C . ILE A 1 98 ? -15.351 1.420 11.681 1.00 87.19 98 ILE A C 1
ATOM 783 O O . ILE A 1 98 ? -15.857 1.892 12.693 1.00 87.19 98 ILE A O 1
ATOM 787 N N . ALA A 1 99 ? -15.510 0.142 11.330 1.00 86.75 99 ALA A N 1
ATOM 788 C CA . ALA A 1 99 ? -16.316 -0.795 12.109 1.00 86.75 99 ALA A CA 1
ATOM 789 C C . ALA A 1 99 ? -15.774 -0.951 13.540 1.00 86.75 99 ALA A C 1
ATOM 791 O O . ALA A 1 99 ? -16.510 -0.754 14.505 1.00 86.75 99 ALA A O 1
ATOM 792 N N . LEU A 1 100 ? -14.464 -1.175 13.684 1.00 83.81 100 LEU A N 1
ATOM 793 C CA . LEU A 1 100 ? -13.812 -1.297 14.990 1.00 83.81 100 LEU A CA 1
ATOM 794 C C . LEU A 1 100 ? -13.970 -0.039 15.838 1.00 83.81 100 LEU A C 1
ATOM 796 O O . LEU A 1 100 ? -14.320 -0.101 17.014 1.00 83.81 100 LEU A O 1
ATOM 800 N N . THR A 1 101 ? -13.720 1.127 15.250 1.00 80.19 101 THR A N 1
ATOM 801 C CA . THR A 1 101 ? -13.847 2.395 15.972 1.00 80.19 101 THR A CA 1
ATOM 802 C C . THR A 1 101 ? -15.295 2.695 16.331 1.00 80.19 101 THR A C 1
ATOM 804 O O . THR A 1 101 ? -15.543 3.196 17.425 1.00 80.19 101 THR A O 1
ATOM 807 N N . HIS A 1 102 ? -16.257 2.327 15.484 1.00 82.50 102 HIS A N 1
ATOM 808 C CA . HIS A 1 102 ? -17.681 2.455 15.774 1.00 82.50 102 HIS A CA 1
ATOM 809 C C . HIS A 1 102 ? -18.097 1.613 16.990 1.00 82.50 102 HIS A C 1
ATOM 811 O O . HIS A 1 102 ? -18.706 2.152 17.918 1.00 82.50 102 HIS A O 1
ATOM 817 N N . GLU A 1 103 ? -17.705 0.336 17.033 1.00 80.12 103 GLU A N 1
ATOM 818 C CA . GLU A 1 103 ? -17.967 -0.574 18.159 1.00 80.12 103 GLU A CA 1
ATOM 819 C C . GLU A 1 103 ? -17.325 -0.080 19.470 1.00 80.12 103 GLU A C 1
ATOM 821 O O . GLU A 1 103 ? -17.934 -0.102 20.549 1.00 80.12 103 GLU A O 1
ATOM 826 N N . LEU A 1 104 ? -16.094 0.427 19.388 1.00 73.38 104 LEU A N 1
ATOM 827 C CA . LEU A 1 104 ? -15.328 0.870 20.554 1.00 73.38 104 LEU A CA 1
ATOM 828 C C . LEU A 1 104 ? -15.768 2.236 21.085 1.00 73.38 104 LEU A C 1
ATOM 830 O O . LEU A 1 104 ? -15.771 2.435 22.303 1.00 73.38 104 LEU A O 1
ATOM 834 N N . CYS A 1 105 ? -16.152 3.157 20.201 1.00 68.62 105 CYS A N 1
ATOM 835 C CA . CYS A 1 105 ? -16.514 4.532 20.552 1.00 68.62 105 CYS A CA 1
ATOM 836 C C . CYS A 1 105 ? -18.026 4.736 20.732 1.00 68.62 105 CYS A C 1
ATOM 838 O O . CYS A 1 105 ? -18.454 5.856 21.001 1.00 68.62 105 CYS A O 1
ATOM 840 N N . GLY A 1 106 ? -18.848 3.692 20.560 1.00 66.44 106 GLY A N 1
ATOM 841 C CA . GLY A 1 106 ? -20.308 3.808 20.652 1.00 66.44 106 GLY A CA 1
ATOM 842 C C . GLY A 1 106 ? -20.909 4.700 19.561 1.00 66.44 106 GLY A C 1
ATOM 843 O O . GLY A 1 106 ? -21.897 5.388 19.797 1.00 66.44 106 GLY A O 1
ATOM 844 N N . GLY A 1 107 ? -20.271 4.744 18.388 1.00 60.62 107 GLY A N 1
ATOM 845 C CA . GLY A 1 107 ? -20.761 5.438 17.196 1.00 60.62 107 GLY A CA 1
ATOM 846 C C . GLY A 1 107 ? -20.734 6.972 17.185 1.00 60.62 107 GLY A C 1
ATOM 847 O O . GLY A 1 107 ? -21.056 7.546 16.147 1.00 60.62 107 GLY A O 1
ATOM 848 N N . SER A 1 108 ? -20.328 7.651 18.265 1.00 50.88 108 SER A N 1
ATOM 849 C CA . SER A 1 108 ? -20.395 9.124 18.346 1.00 50.88 108 SER A CA 1
ATOM 850 C C . SER A 1 108 ? -19.115 9.855 17.924 1.00 50.88 108 SER A C 1
ATOM 852 O O . SER A 1 108 ? -19.175 11.020 17.531 1.00 50.88 108 SER A O 1
ATOM 854 N N . VAL A 1 109 ? -17.955 9.193 17.955 1.00 56.12 109 VAL A N 1
ATOM 855 C CA . VAL A 1 109 ? -16.664 9.832 17.660 1.00 56.12 109 VAL A CA 1
ATOM 856 C C . VAL A 1 109 ? -16.213 9.486 16.242 1.00 56.12 109 VAL A C 1
ATOM 858 O O . VAL A 1 109 ? -15.602 8.448 15.995 1.00 56.12 109 VAL A O 1
ATOM 861 N N . ARG A 1 110 ? -16.484 10.388 15.293 1.00 62.22 110 ARG A N 1
ATOM 862 C CA . ARG A 1 110 ? -15.777 10.407 14.005 1.00 62.22 110 ARG A CA 1
ATOM 863 C C . ARG A 1 110 ? -14.366 10.930 14.253 1.00 62.22 110 ARG A C 1
ATOM 865 O O . ARG A 1 110 ? -14.167 12.132 14.406 1.00 62.22 110 ARG A O 1
ATOM 872 N N . LEU A 1 111 ? -13.397 10.023 14.318 1.00 71.50 111 LEU A N 1
ATOM 873 C CA . LEU A 1 111 ? -11.992 10.384 14.485 1.00 71.50 111 LEU A CA 1
ATOM 874 C C . LEU A 1 111 ? -11.546 11.235 13.289 1.00 71.50 111 LEU A C 1
ATOM 876 O O . LEU A 1 111 ? -11.622 10.803 12.139 1.00 71.50 111 LEU A O 1
ATOM 880 N N . PHE A 1 112 ? -11.099 12.463 13.549 1.00 82.12 112 PHE A N 1
ATOM 881 C CA . PHE A 1 112 ? -10.608 13.372 12.509 1.00 82.12 112 PHE A CA 1
ATOM 882 C C . PHE A 1 112 ? -9.439 12.751 11.724 1.00 82.12 112 PHE A C 1
ATOM 884 O O . PHE A 1 112 ? -9.342 12.894 10.504 1.00 82.12 112 PHE A O 1
ATOM 891 N N . SER A 1 113 ? -8.592 11.996 12.424 1.00 84.12 113 SER A N 1
ATOM 892 C CA . SER A 1 113 ? -7.485 11.217 11.868 1.00 84.12 113 SER A CA 1
ATOM 893 C C . SER A 1 113 ? -7.937 10.184 10.823 1.00 84.12 113 SER A C 1
ATOM 895 O O . SER A 1 113 ? -7.252 9.995 9.819 1.00 84.12 113 SER A O 1
ATOM 897 N N . LEU A 1 114 ? -9.124 9.588 10.985 1.00 88.25 114 LEU A N 1
ATOM 898 C CA . LEU A 1 114 ? -9.706 8.645 10.028 1.00 88.25 114 LEU A CA 1
ATOM 899 C C . LEU A 1 114 ? -10.105 9.345 8.723 1.00 88.25 114 LEU A C 1
ATOM 901 O O . LEU A 1 114 ? -9.754 8.879 7.643 1.00 88.25 114 LEU A O 1
ATOM 905 N N . ALA A 1 115 ? -10.790 10.489 8.817 1.00 88.38 115 ALA A N 1
ATOM 906 C CA . ALA A 1 115 ? -11.158 11.285 7.643 1.00 88.38 115 ALA A CA 1
ATOM 907 C C . ALA A 1 115 ? -9.915 11.803 6.898 1.00 88.38 115 ALA A C 1
ATOM 909 O O . ALA A 1 115 ? -9.884 11.851 5.668 1.00 88.38 115 ALA A O 1
ATOM 910 N N . ARG A 1 116 ? -8.859 12.155 7.642 1.00 93.06 116 ARG A N 1
ATOM 911 C CA . ARG A 1 116 ? -7.567 12.531 7.063 1.00 93.06 116 ARG A CA 1
ATOM 912 C C . ARG A 1 116 ? -6.908 11.359 6.330 1.00 93.06 116 ARG A C 1
ATOM 914 O O . ARG A 1 116 ? -6.422 11.559 5.220 1.00 93.06 116 ARG A O 1
ATOM 921 N N . ALA A 1 117 ? -6.893 10.165 6.923 1.00 93.06 117 ALA A N 1
ATOM 922 C CA . ALA A 1 117 ? -6.340 8.969 6.289 1.00 93.06 117 ALA A CA 1
ATOM 923 C C . ALA A 1 117 ? -7.100 8.602 5.003 1.00 93.06 117 ALA A C 1
ATOM 925 O O . ALA A 1 117 ? -6.468 8.328 3.986 1.00 93.06 117 ALA A O 1
ATOM 926 N N . ASP A 1 118 ? -8.434 8.674 5.024 1.00 93.38 118 ASP A N 1
ATOM 927 C CA . ASP A 1 118 ? -9.290 8.445 3.853 1.00 93.38 118 ASP A CA 1
ATOM 928 C C . ASP A 1 118 ? -8.962 9.409 2.703 1.00 93.38 118 ASP A C 1
ATOM 930 O O . ASP A 1 118 ? -8.661 8.983 1.586 1.00 93.38 118 ASP A O 1
ATOM 934 N N . ARG A 1 119 ? -8.883 10.714 2.995 1.00 95.00 119 ARG A N 1
ATOM 935 C CA . ARG A 1 119 ? -8.484 11.721 2.002 1.00 95.00 119 ARG A CA 1
ATOM 936 C C . ARG A 1 119 ? -7.096 11.443 1.419 1.00 95.00 119 ARG A C 1
ATOM 938 O O . ARG A 1 119 ? -6.925 11.490 0.205 1.00 95.00 119 ARG A O 1
ATOM 945 N N . LEU A 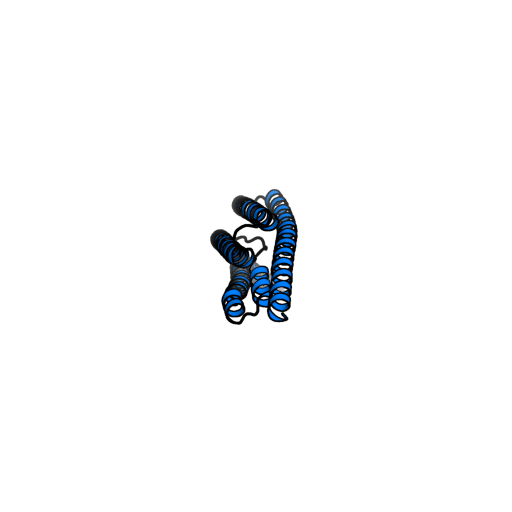1 120 ? -6.113 11.131 2.264 1.00 96.44 120 LEU A N 1
ATOM 946 C CA . LEU A 1 120 ? -4.747 10.841 1.816 1.00 96.44 120 LEU A CA 1
ATOM 947 C C . LEU A 1 120 ? -4.674 9.579 0.947 1.00 96.44 120 LEU A C 1
ATOM 949 O O . LEU A 1 120 ? -3.865 9.532 0.021 1.00 96.44 120 LEU A O 1
ATOM 953 N N . LEU A 1 121 ? -5.515 8.577 1.211 1.00 96.12 121 LEU A N 1
ATOM 954 C CA . LEU A 1 121 ? -5.633 7.369 0.393 1.00 96.12 121 LEU A CA 1
ATOM 955 C C . LEU A 1 121 ? -6.298 7.648 -0.961 1.00 96.12 121 LEU A C 1
ATOM 957 O O . LEU A 1 121 ? -5.841 7.126 -1.981 1.00 96.12 121 LEU A O 1
ATOM 961 N N . ALA A 1 122 ? -7.311 8.514 -1.001 1.00 96.12 122 ALA A N 1
ATOM 962 C CA . ALA A 1 122 ? -7.906 8.974 -2.254 1.00 96.12 122 ALA A CA 1
ATOM 963 C C . ALA A 1 122 ? -6.892 9.758 -3.109 1.00 96.12 122 ALA A C 1
ATOM 965 O O . ALA A 1 122 ? -6.717 9.460 -4.295 1.00 96.12 122 ALA A O 1
ATOM 966 N N . ASP A 1 123 ? -6.158 10.691 -2.493 1.00 97.06 123 ASP A N 1
ATOM 967 C CA . ASP A 1 123 ? -5.084 11.447 -3.148 1.00 97.06 123 ASP A CA 1
ATOM 968 C C . ASP A 1 123 ? -3.992 10.501 -3.671 1.00 97.06 123 ASP A C 1
ATOM 970 O O . ASP A 1 123 ? -3.519 10.635 -4.803 1.00 97.06 123 ASP A O 1
ATOM 974 N N . ARG A 1 124 ? -3.635 9.481 -2.881 1.00 96.94 124 ARG A N 1
ATOM 975 C CA . ARG A 1 124 ? -2.680 8.447 -3.282 1.00 96.94 124 ARG A CA 1
ATOM 976 C C . ARG A 1 124 ? -3.134 7.689 -4.523 1.00 96.94 124 ARG A C 1
ATOM 978 O O . ARG A 1 124 ? -2.333 7.489 -5.434 1.00 96.94 124 ARG A O 1
ATOM 985 N N . ALA A 1 125 ? -4.392 7.252 -4.560 1.00 96.25 125 ALA A N 1
ATOM 986 C CA . ALA A 1 125 ? -4.944 6.529 -5.700 1.00 96.25 125 ALA A CA 1
ATOM 987 C C . ALA A 1 125 ? -4.866 7.378 -6.978 1.00 96.25 125 ALA A C 1
ATOM 989 O O . ALA A 1 125 ? -4.515 6.870 -8.044 1.00 96.25 125 ALA A O 1
ATOM 990 N N . GLU A 1 126 ? -5.115 8.686 -6.876 1.00 97.19 126 GLU A N 1
ATOM 991 C CA . GLU A 1 126 ? -4.958 9.606 -8.002 1.00 97.19 126 GLU A CA 1
ATOM 992 C C . GLU A 1 126 ? -3.497 9.774 -8.435 1.00 97.19 126 GLU A C 1
ATOM 994 O O . GLU A 1 126 ? -3.190 9.659 -9.625 1.00 97.19 126 GLU A O 1
ATOM 999 N N . LEU A 1 127 ? -2.576 9.975 -7.489 1.00 97.38 127 LEU A N 1
ATOM 1000 C CA . LEU A 1 127 ? -1.141 10.053 -7.780 1.00 97.38 127 LEU A CA 1
ATOM 1001 C C . LEU A 1 127 ? -0.627 8.780 -8.459 1.00 97.38 127 LEU A C 1
ATOM 1003 O O . LEU A 1 127 ? 0.101 8.860 -9.447 1.00 97.38 127 LEU A O 1
ATOM 1007 N N . GLN A 1 128 ? -1.060 7.612 -7.987 1.00 96.75 128 GLN A N 1
ATOM 1008 C CA . GLN A 1 128 ? -0.709 6.316 -8.556 1.00 96.75 128 GLN A CA 1
ATOM 1009 C C . GLN A 1 128 ? -1.252 6.163 -9.987 1.00 96.75 128 GLN A C 1
ATOM 1011 O O . GLN A 1 128 ? -0.527 5.716 -10.876 1.00 96.75 128 GLN A O 1
ATOM 1016 N N . ARG A 1 129 ? -2.491 6.602 -10.260 1.00 96.25 129 ARG A N 1
ATOM 1017 C CA . ARG A 1 129 ? -3.048 6.634 -11.627 1.00 96.25 129 ARG A CA 1
ATOM 1018 C C . ARG A 1 129 ? -2.233 7.535 -12.555 1.00 96.25 129 ARG A C 1
ATOM 1020 O O . ARG A 1 129 ?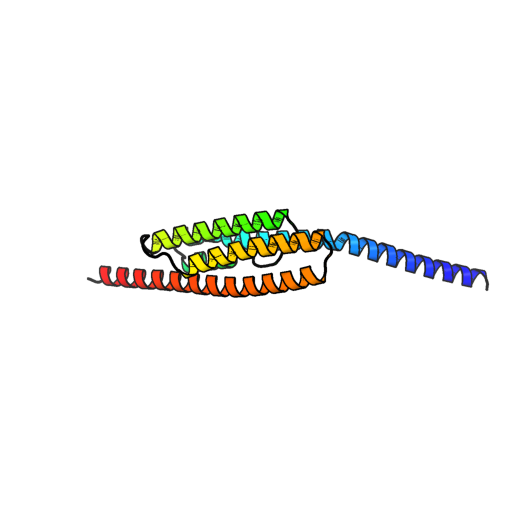 -1.942 7.144 -13.686 1.00 96.25 129 ARG A O 1
ATOM 1027 N N . ARG A 1 130 ? -1.840 8.723 -12.089 1.00 96.38 130 ARG A N 1
ATOM 1028 C CA . ARG A 1 130 ? -0.994 9.655 -12.853 1.00 96.38 130 ARG A CA 1
ATOM 1029 C C . ARG A 1 130 ? 0.404 9.087 -13.091 1.00 96.38 130 ARG A C 1
ATOM 1031 O O . ARG A 1 130 ? 0.929 9.243 -14.190 1.00 96.38 130 ARG A O 1
ATOM 1038 N N . PHE A 1 131 ? 0.979 8.411 -12.098 1.00 95.81 131 PHE A N 1
ATOM 1039 C CA . PHE A 1 131 ? 2.280 7.753 -12.205 1.00 95.81 131 PHE A CA 1
ATOM 1040 C C . PHE A 1 131 ? 2.262 6.659 -13.275 1.00 95.81 131 PHE A C 1
ATOM 1042 O O . PHE A 1 131 ? 3.106 6.676 -14.167 1.00 95.81 131 PHE A O 1
ATOM 1049 N N . LEU A 1 132 ? 1.247 5.790 -13.268 1.00 94.25 132 LEU A N 1
ATOM 1050 C CA . LEU A 1 132 ? 1.084 4.750 -14.289 1.00 94.25 132 LEU A CA 1
ATOM 1051 C C . LEU A 1 132 ? 0.960 5.338 -15.702 1.00 94.25 132 LEU A C 1
ATOM 1053 O O . LEU A 1 132 ? 1.628 4.864 -16.615 1.00 94.25 132 LEU A O 1
ATOM 1057 N N . ARG A 1 133 ? 0.192 6.423 -15.878 1.00 94.25 133 ARG A N 1
ATOM 1058 C CA . ARG A 1 133 ? 0.124 7.134 -17.170 1.00 94.25 133 ARG A CA 1
ATOM 1059 C C . ARG A 1 133 ? 1.482 7.700 -17.594 1.00 94.25 133 ARG A C 1
ATOM 1061 O O . ARG A 1 133 ? 1.829 7.644 -18.766 1.00 94.25 133 ARG A O 1
ATOM 1068 N N . ALA A 1 134 ? 2.268 8.238 -16.660 1.00 93.25 134 ALA A N 1
ATOM 1069 C CA . ALA A 1 134 ? 3.611 8.740 -16.958 1.00 93.25 134 ALA A CA 1
ATOM 1070 C C . ALA A 1 134 ? 4.598 7.612 -17.323 1.00 93.25 134 ALA A C 1
ATOM 1072 O O . ALA A 1 134 ? 5.528 7.844 -18.102 1.00 93.25 134 ALA A O 1
ATOM 1073 N N . CYS A 1 135 ? 4.402 6.401 -16.786 1.00 90.38 135 CYS A N 1
ATOM 1074 C CA . CYS A 1 135 ? 5.107 5.192 -17.218 1.00 90.38 135 CYS A CA 1
ATOM 1075 C C . CYS A 1 135 ? 4.737 4.812 -18.658 1.00 90.38 135 CYS A C 1
ATOM 1077 O O . CYS A 1 135 ? 5.638 4.630 -19.473 1.00 90.38 135 CYS A O 1
ATOM 1079 N N . GLU A 1 136 ? 3.440 4.781 -18.984 1.00 90.38 136 GLU A N 1
ATOM 1080 C CA . GLU A 1 136 ? 2.933 4.487 -20.336 1.00 90.38 136 GLU A CA 1
ATOM 1081 C C . GLU A 1 136 ? 3.438 5.501 -21.383 1.00 90.38 136 GLU A C 1
ATOM 1083 O O . GLU A 1 136 ? 3.778 5.121 -22.498 1.00 90.38 136 GLU A O 1
ATOM 1088 N N . LEU A 1 137 ? 3.546 6.783 -21.017 1.00 90.38 137 LEU A N 1
ATOM 1089 C CA . LEU A 1 137 ? 4.014 7.866 -21.896 1.00 90.38 137 LEU A CA 1
ATOM 1090 C C . LEU A 1 137 ? 5.546 8.049 -21.916 1.00 90.38 137 LEU A C 1
ATOM 1092 O O . LEU A 1 137 ? 6.036 8.995 -22.530 1.00 90.38 137 LEU A O 1
ATOM 1096 N N . SER A 1 138 ? 6.305 7.199 -21.213 1.00 85.50 138 SER A N 1
ATOM 1097 C CA . SER A 1 138 ? 7.777 7.246 -21.136 1.00 85.50 138 SER A CA 1
ATOM 1098 C C . SER A 1 138 ? 8.366 8.628 -20.788 1.00 85.50 138 SER A C 1
ATOM 1100 O O . SER A 1 138 ? 9.414 9.008 -21.304 1.00 85.50 138 SER A O 1
ATOM 1102 N N . SER A 1 139 ? 7.723 9.386 -19.890 1.00 90.50 139 SER A N 1
ATOM 1103 C CA . SER A 1 139 ? 8.196 10.711 -19.449 1.00 90.50 139 SER A CA 1
ATOM 1104 C C . SER A 1 139 ? 9.002 10.619 -18.140 1.00 90.50 139 SER A C 1
ATOM 1106 O O . SER A 1 139 ? 8.413 10.630 -17.053 1.00 90.50 139 SER A O 1
ATOM 1108 N N . PRO A 1 140 ? 10.349 10.538 -18.177 1.00 90.75 140 PRO A N 1
ATOM 1109 C CA . PRO A 1 140 ? 11.153 10.253 -16.985 1.00 90.75 140 PRO A CA 1
ATOM 1110 C C . PRO A 1 140 ? 11.125 11.388 -15.954 1.00 90.75 140 PRO A C 1
ATOM 1112 O O . PRO A 1 140 ? 11.136 11.130 -14.751 1.00 90.75 140 PRO A O 1
ATOM 1115 N N . ALA A 1 141 ? 11.060 12.646 -16.400 1.00 93.56 141 ALA A N 1
ATOM 1116 C CA . ALA A 1 141 ? 10.972 13.799 -15.504 1.00 93.56 141 ALA A CA 1
ATOM 1117 C C . ALA A 1 141 ? 9.657 13.783 -14.707 1.00 93.56 141 ALA A C 1
ATOM 1119 O O . ALA A 1 141 ? 9.660 13.944 -13.486 1.00 93.56 141 ALA A O 1
ATOM 1120 N N . GLN A 1 142 ? 8.543 13.503 -15.387 1.00 94.00 142 GLN A N 1
ATOM 1121 C CA . GLN A 1 142 ? 7.229 13.423 -14.756 1.00 94.00 142 GLN A CA 1
ATOM 1122 C C . GLN A 1 142 ? 7.114 12.210 -13.826 1.00 94.00 142 GLN A C 1
ATOM 1124 O O . GLN A 1 142 ? 6.537 12.325 -12.746 1.00 94.00 142 GLN A O 1
ATOM 1129 N N . GLN A 1 143 ? 7.699 11.066 -14.201 1.00 94.06 143 GLN A N 1
ATOM 1130 C CA . GLN A 1 143 ? 7.767 9.885 -13.336 1.00 94.06 143 GLN A CA 1
ATOM 1131 C C . GLN A 1 143 ? 8.495 10.189 -12.023 1.00 94.06 143 GLN A C 1
ATOM 1133 O O . GLN A 1 143 ? 7.970 9.873 -10.959 1.00 94.06 143 GLN A O 1
ATOM 1138 N N . ARG A 1 144 ? 9.665 10.843 -12.076 1.00 95.00 144 ARG A N 1
ATOM 1139 C CA . ARG A 1 144 ? 10.421 11.229 -10.870 1.00 95.00 144 ARG A CA 1
ATOM 1140 C C . ARG A 1 144 ? 9.619 12.168 -9.974 1.00 95.00 144 ARG A C 1
ATOM 1142 O O . ARG A 1 144 ? 9.495 11.909 -8.782 1.00 95.00 144 ARG A O 1
ATOM 1149 N N . GLN A 1 145 ? 8.999 13.195 -10.555 1.00 96.44 145 GLN A N 1
ATOM 1150 C CA . GLN A 1 145 ? 8.163 14.132 -9.804 1.00 96.44 145 GLN A CA 1
ATOM 1151 C C . GLN A 1 145 ? 6.981 13.430 -9.112 1.00 96.44 145 GLN A C 1
ATOM 1153 O O . GLN A 1 145 ? 6.662 13.731 -7.963 1.00 96.44 145 GLN A O 1
ATOM 1158 N N . LEU A 1 146 ? 6.318 12.494 -9.796 1.00 96.69 146 LEU A N 1
ATOM 1159 C CA . LEU A 1 146 ? 5.192 11.748 -9.230 1.00 96.69 146 LEU A CA 1
ATOM 1160 C C . LEU A 1 146 ? 5.638 10.741 -8.164 1.00 96.69 146 LEU A C 1
ATOM 1162 O O . LEU A 1 146 ? 4.920 10.559 -7.185 1.00 96.69 146 LEU A O 1
ATOM 1166 N N . LEU A 1 147 ? 6.823 10.140 -8.305 1.00 95.88 147 LEU A N 1
ATOM 1167 C CA . LEU A 1 147 ? 7.419 9.305 -7.259 1.00 95.88 147 LEU A CA 1
ATOM 1168 C C . LEU A 1 147 ? 7.683 10.112 -5.987 1.00 95.88 147 LEU A C 1
ATOM 1170 O O . LEU A 1 147 ? 7.296 9.680 -4.908 1.00 95.88 147 LEU A O 1
ATOM 1174 N N . GLU A 1 148 ? 8.252 11.312 -6.100 1.00 96.94 148 GLU A N 1
ATOM 1175 C CA . GLU A 1 148 ? 8.445 12.191 -4.940 1.00 96.94 148 GLU A CA 1
ATOM 1176 C C . GLU A 1 148 ? 7.118 12.561 -4.265 1.00 96.94 148 GLU A C 1
ATOM 1178 O O . GLU A 1 148 ? 7.027 12.586 -3.038 1.00 96.94 148 GLU A O 1
ATOM 1183 N N . GLN A 1 149 ? 6.070 12.831 -5.050 1.00 97.69 149 GLN A N 1
ATOM 1184 C CA . GLN A 1 149 ? 4.734 13.107 -4.511 1.00 97.69 149 GLN A CA 1
ATOM 1185 C C . GLN A 1 149 ? 4.133 11.884 -3.811 1.00 97.69 149 GLN A C 1
ATOM 1187 O O . GLN A 1 149 ? 3.537 12.031 -2.745 1.00 97.69 149 GLN A O 1
ATOM 1192 N N . LEU A 1 150 ? 4.315 10.685 -4.372 1.00 97.25 150 LEU A N 1
ATOM 1193 C CA . LEU A 1 150 ? 3.886 9.431 -3.754 1.00 97.25 150 LEU A CA 1
ATOM 1194 C C . LEU A 1 150 ? 4.629 9.158 -2.445 1.00 97.25 150 LEU A C 1
ATOM 1196 O O . LEU A 1 150 ? 3.994 8.726 -1.488 1.00 97.25 150 LEU A O 1
ATOM 1200 N N . GLU A 1 151 ? 5.928 9.449 -2.366 1.00 96.62 151 GLU A N 1
ATOM 1201 C CA . GLU A 1 151 ? 6.708 9.304 -1.131 1.00 96.62 151 GLU A CA 1
ATOM 1202 C C . GLU A 1 151 ? 6.281 10.307 -0.052 1.00 96.62 151 GLU A C 1
ATOM 1204 O O . GLU A 1 151 ? 6.101 9.927 1.107 1.00 96.62 151 GLU A O 1
ATOM 1209 N N . ARG A 1 152 ? 6.027 11.572 -0.419 1.00 97.31 152 ARG A N 1
ATOM 1210 C CA . ARG A 1 152 ? 5.473 12.569 0.517 1.00 97.31 152 ARG A CA 1
ATOM 1211 C C . ARG A 1 152 ? 4.108 12.134 1.041 1.00 97.31 152 ARG A C 1
ATOM 1213 O O . ARG A 1 152 ? 3.900 12.094 2.248 1.00 97.31 152 ARG A O 1
ATOM 1220 N N . ASN A 1 153 ? 3.219 11.707 0.145 1.00 97.75 153 ASN A N 1
ATOM 1221 C CA . ASN A 1 153 ? 1.920 11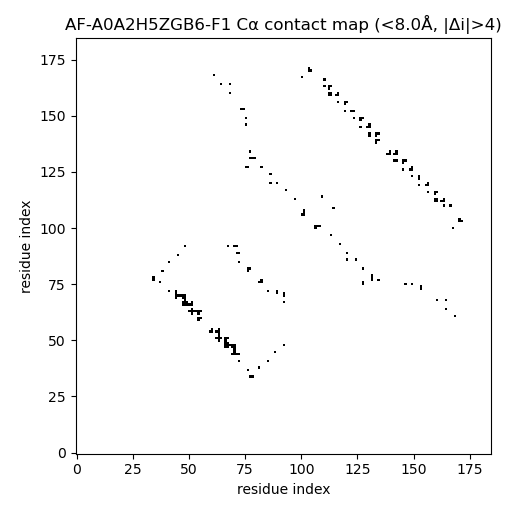.160 0.522 1.00 97.75 153 ASN A CA 1
ATOM 1222 C C . ASN A 1 153 ? 2.058 9.919 1.427 1.00 97.75 153 ASN A C 1
ATOM 1224 O O . ASN A 1 153 ? 1.333 9.815 2.411 1.00 97.75 153 ASN A O 1
ATOM 1228 N N . SER A 1 154 ? 3.001 9.009 1.151 1.00 96.62 154 SER A N 1
ATOM 1229 C CA . SER A 1 154 ? 3.288 7.858 2.020 1.00 96.62 154 SER A CA 1
ATOM 1230 C C . SER A 1 154 ? 3.694 8.293 3.427 1.00 96.62 154 SER A C 1
ATOM 1232 O O . SER A 1 154 ? 3.268 7.675 4.402 1.00 96.62 154 SER A O 1
ATOM 1234 N N . HIS A 1 155 ? 4.517 9.335 3.548 1.00 96.62 155 HIS A N 1
ATOM 1235 C CA . HIS A 1 155 ? 4.934 9.873 4.839 1.00 96.62 155 HIS A CA 1
ATOM 1236 C C . HIS A 1 155 ? 3.755 10.495 5.601 1.00 96.62 155 HIS A C 1
ATOM 1238 O O . HIS A 1 155 ? 3.509 10.123 6.750 1.00 96.62 155 HIS A O 1
ATOM 1244 N N . ASP A 1 156 ? 2.976 11.354 4.941 1.00 96.38 156 ASP A N 1
ATOM 1245 C CA . ASP A 1 156 ? 1.793 11.993 5.529 1.00 96.38 156 ASP A CA 1
ATOM 1246 C C . ASP A 1 156 ? 0.742 10.965 5.955 1.00 96.38 156 ASP A C 1
ATOM 1248 O O . ASP A 1 156 ? 0.129 11.089 7.018 1.00 96.38 156 ASP A O 1
ATOM 1252 N N . LEU A 1 157 ? 0.549 9.923 5.144 1.00 94.88 157 LEU A N 1
ATOM 1253 C CA . LEU A 1 157 ? -0.388 8.846 5.429 1.00 94.88 157 LEU A CA 1
ATOM 1254 C C . LEU A 1 157 ? 0.090 7.981 6.594 1.00 94.88 157 LEU A C 1
ATOM 1256 O O . LEU A 1 157 ? -0.721 7.647 7.450 1.00 94.88 157 LEU A O 1
ATOM 1260 N N . ARG A 1 158 ? 1.390 7.670 6.691 1.00 94.62 158 ARG A N 1
ATOM 1261 C CA . ARG A 1 158 ? 1.946 7.005 7.882 1.00 94.62 158 ARG A CA 1
ATOM 1262 C C . ARG A 1 158 ? 1.698 7.839 9.132 1.00 94.62 158 ARG A C 1
ATOM 1264 O O . ARG A 1 158 ? 1.170 7.306 10.095 1.00 94.62 158 ARG A O 1
ATOM 1271 N N . ALA A 1 159 ? 1.990 9.137 9.103 1.00 94.06 159 ALA A N 1
ATOM 1272 C CA . ALA A 1 159 ? 1.749 10.012 10.248 1.00 94.06 159 ALA A CA 1
ATOM 1273 C C . ALA A 1 159 ? 0.258 10.069 10.638 1.00 94.06 159 ALA A C 1
ATOM 1275 O O . ALA A 1 159 ? -0.080 9.980 11.817 1.00 94.06 159 ALA A O 1
ATOM 1276 N N . ALA A 1 160 ? -0.645 10.168 9.656 1.00 92.06 160 ALA A N 1
ATOM 1277 C CA . ALA A 1 160 ? -2.087 10.172 9.898 1.00 92.06 160 ALA A CA 1
ATOM 1278 C C . ALA A 1 160 ? -2.592 8.835 10.467 1.00 92.06 160 ALA A C 1
ATOM 1280 O O . ALA A 1 160 ? -3.403 8.834 11.392 1.00 92.06 160 ALA A O 1
ATOM 1281 N N . LEU A 1 161 ? -2.096 7.707 9.948 1.00 91.62 161 LEU A N 1
ATOM 1282 C CA . LEU A 1 161 ? -2.401 6.378 10.474 1.00 91.62 161 LEU A CA 1
ATOM 1283 C C . LEU A 1 161 ? -1.862 6.218 11.897 1.00 91.62 161 LEU A C 1
ATOM 1285 O O . LEU A 1 161 ? -2.583 5.742 12.763 1.00 91.62 161 LEU A O 1
ATOM 1289 N N . ASP A 1 162 ? -0.636 6.652 12.171 1.00 91.88 162 ASP A N 1
ATOM 1290 C CA . ASP A 1 162 ? -0.023 6.570 13.499 1.00 91.88 162 ASP A CA 1
ATOM 1291 C C . ASP A 1 162 ? -0.830 7.354 14.535 1.00 91.88 162 ASP A C 1
ATOM 1293 O O . ASP A 1 162 ? -1.098 6.849 15.627 1.00 91.88 162 ASP A O 1
ATOM 1297 N N . GLN A 1 163 ? -1.287 8.549 14.158 1.00 91.25 163 GLN A N 1
ATOM 1298 C CA . GLN A 1 163 ? -2.191 9.349 14.973 1.00 91.25 163 GLN A CA 1
ATOM 1299 C C . GLN A 1 163 ? -3.536 8.637 15.189 1.00 91.25 163 GLN A C 1
ATOM 1301 O O . GLN A 1 163 ? -3.985 8.528 16.329 1.00 91.25 163 GLN A O 1
ATOM 1306 N N . LEU A 1 164 ? -4.152 8.107 14.126 1.00 89.00 164 LEU A N 1
ATOM 1307 C CA . LEU A 1 164 ? -5.400 7.340 14.215 1.00 89.00 164 LEU A CA 1
ATOM 1308 C C . LEU A 1 164 ? -5.257 6.163 15.184 1.00 89.00 164 LEU A C 1
ATOM 1310 O O . LEU A 1 164 ? -6.076 5.981 16.081 1.00 89.00 164 LEU A O 1
ATOM 1314 N N . PHE A 1 165 ? -4.193 5.379 15.043 1.00 88.25 165 PHE A N 1
ATOM 1315 C CA . PHE A 1 165 ? -3.941 4.223 15.889 1.00 88.25 165 PHE A CA 1
ATOM 1316 C C . PHE A 1 165 ? -3.703 4.612 17.356 1.00 88.25 165 PHE A C 1
ATOM 1318 O O . PHE A 1 165 ? -4.214 3.935 18.251 1.00 88.25 165 PHE A O 1
ATOM 1325 N N . ALA A 1 166 ? -3.006 5.719 17.620 1.00 87.75 166 ALA A N 1
ATOM 1326 C CA . ALA A 1 166 ? -2.823 6.244 18.973 1.00 87.75 166 ALA A CA 1
ATOM 1327 C C . ALA A 1 166 ? -4.143 6.732 19.606 1.00 87.75 166 ALA A C 1
ATOM 1329 O O . ALA A 1 166 ? -4.407 6.460 20.783 1.00 87.75 166 ALA A O 1
ATOM 1330 N N . GLU A 1 167 ? -4.998 7.408 18.831 1.00 87.69 167 GLU A N 1
ATOM 1331 C CA . GLU A 1 167 ? -6.330 7.845 19.272 1.00 87.69 167 GLU A CA 1
ATOM 1332 C C . GLU A 1 167 ? -7.194 6.638 19.666 1.00 87.69 167 GLU A C 1
ATOM 1334 O O . GLU A 1 167 ? -7.761 6.604 20.762 1.00 87.69 167 GLU A O 1
ATOM 1339 N N . VAL A 1 168 ? -7.214 5.596 18.828 1.00 85.25 168 VAL A N 1
ATOM 1340 C CA . VAL A 1 168 ? -7.952 4.356 19.101 1.00 85.25 168 VAL A CA 1
ATOM 1341 C C . VAL A 1 168 ? -7.450 3.667 20.373 1.00 85.25 168 VAL A C 1
ATOM 1343 O O . VAL A 1 168 ? -8.256 3.328 21.240 1.00 85.25 168 VAL A O 1
ATOM 1346 N N . GLN A 1 169 ? -6.134 3.512 20.547 1.00 85.31 169 GLN A N 1
ATOM 1347 C CA . GLN A 1 169 ? -5.566 2.914 21.766 1.00 85.31 169 GLN A CA 1
ATOM 1348 C C . GLN A 1 169 ? -5.927 3.700 23.032 1.00 85.31 169 GLN A C 1
ATOM 1350 O O . GLN A 1 169 ? -6.230 3.109 24.071 1.00 85.31 169 GLN A O 1
ATOM 1355 N N . THR A 1 170 ? -5.930 5.031 22.954 1.00 85.75 170 THR A N 1
ATOM 1356 C CA . THR A 1 170 ? -6.288 5.900 24.085 1.00 85.75 170 THR A CA 1
ATOM 1357 C C . THR A 1 170 ? -7.747 5.690 24.501 1.00 85.75 170 THR A C 1
ATOM 1359 O O . THR A 1 170 ? -8.054 5.580 25.694 1.00 85.75 170 THR A O 1
ATOM 1362 N N . ILE A 1 171 ? -8.652 5.551 23.530 1.00 82.75 171 ILE A N 1
ATOM 1363 C CA . ILE A 1 171 ? -10.074 5.281 23.781 1.00 82.75 171 ILE A CA 1
ATOM 1364 C C . ILE A 1 171 ? -10.264 3.896 24.411 1.00 82.75 171 ILE A C 1
ATOM 1366 O O . ILE A 1 171 ? -10.985 3.758 25.402 1.00 82.75 171 ILE A O 1
ATOM 1370 N N . VAL A 1 172 ? -9.573 2.872 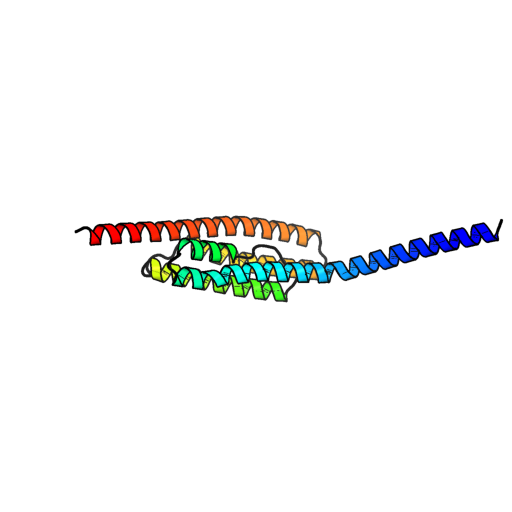23.903 1.00 80.19 172 VAL A N 1
ATOM 1371 C CA . VAL A 1 172 ? -9.655 1.517 24.474 1.00 80.19 172 VAL A CA 1
ATOM 1372 C C . VAL A 1 172 ? -9.172 1.489 25.926 1.00 80.19 172 VAL A C 1
ATOM 1374 O O . VAL A 1 172 ? -9.862 0.952 26.797 1.00 80.19 172 VAL A O 1
ATOM 1377 N N . ARG A 1 173 ? -8.033 2.126 26.227 1.00 82.44 173 ARG A N 1
ATOM 1378 C CA . ARG A 1 173 ? -7.483 2.190 27.593 1.00 82.44 173 ARG A CA 1
ATOM 1379 C C . ARG A 1 173 ? -8.408 2.920 28.564 1.00 82.44 173 ARG A C 1
ATOM 1381 O O . ARG A 1 173 ? -8.651 2.425 29.663 1.00 82.44 173 ARG A O 1
ATOM 1388 N N . THR A 1 174 ? -8.957 4.068 28.165 1.00 81.06 174 THR A N 1
ATOM 1389 C CA . THR A 1 174 ? -9.861 4.858 29.023 1.00 81.06 174 THR A CA 1
ATOM 1390 C C . THR A 1 174 ? -11.169 4.125 29.325 1.00 81.06 174 THR A C 1
ATOM 1392 O O . THR A 1 174 ? -11.658 4.182 30.456 1.00 81.06 174 THR A O 1
ATOM 1395 N N . ARG A 1 175 ? -11.721 3.382 28.357 1.00 74.81 175 ARG A N 1
ATOM 1396 C CA . ARG A 1 175 ? -12.925 2.562 28.564 1.00 74.81 175 ARG A CA 1
ATOM 1397 C C . ARG A 1 175 ? -12.654 1.357 29.467 1.00 74.81 175 ARG A C 1
ATOM 1399 O O . ARG A 1 175 ? -13.455 1.088 30.361 1.00 74.81 175 ARG A O 1
ATOM 1406 N N . SER A 1 176 ? -11.519 0.682 29.281 1.00 71.06 176 SER A N 1
ATOM 1407 C CA . SER A 1 176 ? -11.098 -0.433 30.139 1.00 71.06 176 SER A CA 1
ATOM 1408 C C . SER A 1 176 ? -10.921 0.011 31.599 1.00 71.06 176 SER A C 1
ATOM 1410 O O . SER A 1 176 ? -11.470 -0.609 32.506 1.00 71.06 176 SER A O 1
ATOM 1412 N N . ALA A 1 177 ? -10.276 1.161 31.833 1.00 72.00 177 ALA A N 1
ATOM 1413 C CA . ALA A 1 177 ? -10.112 1.721 33.176 1.00 72.00 177 ALA A CA 1
ATOM 1414 C C . ALA A 1 177 ? -11.457 2.021 33.867 1.00 72.00 177 ALA A C 1
ATOM 1416 O O . ALA A 1 177 ? -11.646 1.660 35.028 1.00 72.00 177 ALA A O 1
ATOM 1417 N N . LYS A 1 178 ? -12.424 2.617 33.150 1.00 70.88 178 LYS A N 1
ATOM 1418 C CA . LYS A 1 178 ? -13.780 2.854 33.684 1.00 70.88 178 LYS A CA 1
ATOM 1419 C C . LYS A 1 178 ? -14.512 1.554 34.036 1.00 70.88 178 LYS A C 1
ATOM 1421 O O . LYS A 1 178 ? -15.198 1.510 35.053 1.00 70.88 178 LYS A O 1
ATOM 1426 N N . ALA A 1 179 ? -14.363 0.504 33.227 1.00 68.62 179 ALA A N 1
ATOM 1427 C CA . ALA A 1 179 ? -14.993 -0.791 33.484 1.00 68.62 179 ALA A CA 1
ATOM 1428 C C . ALA A 1 179 ? -14.430 -1.486 34.738 1.00 68.62 179 ALA A C 1
ATOM 1430 O O . ALA A 1 179 ? -15.185 -2.122 35.470 1.00 68.62 179 ALA A O 1
ATOM 1431 N N . THR A 1 180 ? -13.131 -1.337 35.013 1.00 68.81 180 THR A N 1
ATOM 1432 C CA . THR A 1 180 ? -12.494 -1.879 36.224 1.00 68.81 180 THR A CA 1
ATOM 1433 C C . THR A 1 180 ? -12.958 -1.154 37.487 1.00 68.81 180 THR A C 1
ATOM 1435 O O . THR A 1 180 ? -13.275 -1.807 38.477 1.00 68.81 180 THR A O 1
ATOM 1438 N N . VAL A 1 181 ? -13.076 0.178 37.449 1.00 68.56 181 VAL A N 1
ATOM 1439 C CA . VAL A 1 181 ? -13.569 0.974 38.591 1.00 68.56 181 VAL A CA 1
ATOM 1440 C C . VAL A 1 181 ? -15.029 0.641 38.921 1.00 68.56 181 VAL A C 1
ATOM 1442 O O . VAL A 1 181 ? -15.379 0.515 40.088 1.00 68.56 181 VAL A O 1
ATOM 1445 N N . ALA A 1 182 ? -15.874 0.418 37.910 1.00 60.38 182 ALA A N 1
ATOM 1446 C CA . ALA A 1 182 ? -17.283 0.070 38.108 1.00 60.38 182 ALA A CA 1
ATOM 1447 C C . ALA A 1 182 ? -17.525 -1.347 38.673 1.00 60.38 182 ALA A C 1
ATOM 1449 O O . ALA A 1 182 ? -18.634 -1.629 39.109 1.00 60.38 182 ALA A O 1
ATOM 1450 N N . ARG A 1 183 ? -16.526 -2.243 38.649 1.00 62.62 183 ARG A N 1
ATOM 1451 C CA . ARG A 1 183 ? -16.609 -3.599 39.234 1.00 62.62 183 ARG A CA 1
ATOM 1452 C C . ARG A 1 183 ? -15.997 -3.704 40.635 1.00 62.62 183 ARG A C 1
ATOM 1454 O O . ARG A 1 183 ? -16.094 -4.760 41.249 1.00 62.62 183 ARG A O 1
ATOM 1461 N N . GLY A 1 184 ? -15.317 -2.653 41.099 1.00 54.62 184 GLY A N 1
ATOM 1462 C CA . GLY A 1 184 ? -14.687 -2.582 42.422 1.00 54.62 184 GLY A CA 1
ATOM 1463 C C . GLY A 1 184 ? -15.553 -1.926 43.505 1.00 54.62 184 GLY A C 1
ATOM 1464 O O . GLY A 1 184 ? -15.062 -1.724 44.613 1.00 54.62 184 GLY A O 1
ATOM 1465 N N . HIS A 1 185 ? -16.801 -1.586 43.180 1.00 44.91 185 HIS A N 1
ATOM 1466 C CA . HIS A 1 185 ? -17.839 -1.084 44.083 1.00 44.91 185 HIS A CA 1
ATOM 1467 C C . HIS A 1 185 ? -19.024 -2.047 44.071 1.00 44.91 185 HIS A C 1
ATOM 1469 O O . HIS A 1 185 ? -19.663 -2.176 45.136 1.00 44.91 185 HIS A O 1
#

Sequence (185 aa):
MVTSLFSALIVVASLALTMYIVSLLLSAAAEPLEQLWEYRRFEQHRRQASQSDIWLQSGAFDLALQSLRAGFYLHPVRQRRLSGEIVNHHAALLARLIALTHELCGGSVRLFSLARADRLLADRAELQRRFLRACELSSPAQQRQLLEQLERNSHDLRAALDQLFAEVQTIVRTRSAKATVARGH

Foldseek 3Di:
DVVVVVVVVVVVVVVVVVVVVVVVVCVVPVVVVLQVVLVVQLVVLCVLQVCLVVCVVVVVNLSSLVSLLSNQDLAQDLDPVVLVVNLVSVVVSLVVLVVLCCVLVVNPDPDPLSVQLVVLSVVLSVLSVQLNVCVVVVPVVSNVVSNVVSVVSSVSNNVSSVVSSVVSVVSNVVVVVVVVVVVVD

Solvent-accessible surface area (backbone atoms only — not comparable to full-atom values): 9963 Å² total; per-residue (Å²): 111,70,68,61,54,52,52,52,51,50,51,53,53,49,52,52,51,52,53,50,53,50,52,50,51,50,59,67,48,45,60,64,48,52,52,52,50,54,51,53,55,47,51,52,19,52,52,39,29,62,47,18,63,57,26,49,75,71,68,37,54,71,59,14,52,51,23,44,60,56,28,65,79,67,72,90,71,83,48,70,69,58,50,53,54,50,53,54,49,51,52,53,52,50,51,51,51,51,53,53,46,33,70,74,53,73,68,73,70,81,56,67,38,53,57,51,33,52,53,48,52,54,53,46,55,51,49,50,54,52,34,43,51,27,59,76,69,69,36,69,69,59,34,51,56,40,50,54,51,47,51,50,49,38,52,54,36,50,53,29,45,54,50,34,53,52,53,51,53,52,53,54,52,55,52,50,54,53,55,54,59,70,70,75,114

Mean predicted aligned error: 8.87 Å